Protein AF-A0A0B4GMQ5-F1 (afdb_monomer)

Organism: Metarhizium anisopliae (strain ARSEF 549) (NCBI:txid3151832)

Mean predicted aligned error: 8.55 Å

Radius of gyration: 21.43 Å; Cα contacts (8 Å, |Δi|>4): 279; chains: 1; bounding box: 74×38×76 Å

Foldseek 3Di:
DPDDPDDDDDPLLPVVVVQLPDDFDPDQQDQGDLNLLSLVLLLLLLVLVVLVVQLVLCVVVVHHSVRSSVLLLVVLVVLLLLVLLPPDDDQQQDAASSNLLLQLLLLLVLVLVVCCCVPRVVCRHVLQFHPSNQSSVQADPPPSHGHHDPVSCVVCVVSVHHSDPSVCVSVVVDDSVPDDPDPSPDCSPDDSSVSSVVCSVLSVVSNVVVLSSDPCSPVLLVVLSVVLVVVLLVCLVCVVDPDDDDSSVVSSVSSQSSRSSNNVSNNCCSNVVCVVVVPPPDDDDD

Sequence (286 aa):
MHQKLDDPKSDPMAPLKSMLNFAIPTDSTAIPSISECAVHLLLLESFTILRRDVQQWGKSVGIKAEVAWDIFLHLAVQRFLKWSQTPRLLDGTTPPLDVLMVWHAYMLNPGAYLDYEEAVLHGQFGGKGIAWASLRDCIDMNTTAFTLLPADEAIIVSMSLDPDLLGAMKLGMVNPLVQKEVEVACSVQIDLCAAVGRQFDFSEKMYSLNWLRCPFARETLERCALEYQHFFKLIADNTELAIMPTLHVDLVWHTHQLSPASYRAYCDETTWQWQSAAAEPYRTPN

Solvent-accessible surface area (backbone atoms only — not comparable to full-atom values): 16544 Å² total; per-residue (Å²): 136,86,79,78,88,77,79,87,73,79,61,88,56,50,68,49,54,58,48,62,69,54,81,78,78,91,63,76,70,63,78,62,49,58,42,52,45,50,46,49,53,48,50,33,37,34,51,50,50,49,54,52,50,43,22,52,49,17,52,76,75,76,37,57,40,68,57,32,40,51,54,51,42,56,53,21,49,53,49,31,56,56,56,68,62,44,81,84,67,60,92,62,63,61,65,41,70,57,27,41,48,43,51,52,34,41,25,71,38,45,66,61,37,50,52,39,35,53,78,72,41,69,50,75,65,67,42,57,58,67,43,57,71,57,50,46,76,21,41,41,90,89,78,41,51,76,48,74,51,73,70,36,40,53,52,37,48,75,70,77,40,72,68,48,62,68,60,36,45,75,72,61,74,51,61,89,90,71,66,74,79,74,84,69,94,62,82,71,85,63,64,59,65,58,38,38,56,67,50,45,66,56,28,48,52,54,46,75,65,42,52,78,77,41,98,55,36,66,64,50,40,54,46,24,50,53,49,32,56,55,48,55,53,49,47,68,77,35,75,92,53,93,77,77,72,54,76,57,30,41,49,44,51,52,51,28,25,41,19,35,43,33,38,49,50,44,51,50,48,61,55,47,54,45,61,56,58,72,68,64,87,77,81,77,91,127

pLDDT: mean 83.57, std 17.2, range [35.19, 98.38]

Secondary structure (DSSP, 8-state):
-----------TTHHHHHHHTSPPP--TTPPPPHHHHHHHHHHHHHHHHHHHHHHHHHHHTT--HHHHHHHHHHHHHHHHHHHHTSTTPPTTPPPPHHHHHHHHHHHTSHHHHHHHHHHTTTTTTTT----HHHHHHHB-TTT--B---HHHHHHHHHTT--S-HHHHHHTT-S-TTSPPPP---S---S-HHHHHHHHHHHHHHHHHHTGGGSTTHHHHHHHHHHHHHHHHHHHHHTTTS-PPPPHHHHHHHHHHHTSHHHHHHHHHHHHHHHHHHTT-S-----

Structure (mmCIF, N/CA/C/O backbone):
data_AF-A0A0B4GMQ5-F1
#
_entry.id   AF-A0A0B4GMQ5-F1
#
loop_
_atom_site.group_PDB
_atom_site.id
_atom_site.type_symbol
_atom_site.label_atom_id
_atom_site.label_alt_id
_atom_site.label_comp_id
_atom_site.label_asym_id
_atom_site.label_entity_id
_atom_site.label_seq_id
_atom_site.pdbx_PDB_ins_code
_atom_site.Cartn_x
_atom_site.Cartn_y
_atom_site.Cartn_z
_atom_site.occupancy
_atom_site.B_iso_or_equiv
_atom_site.auth_seq_id
_atom_site.auth_comp_id
_atom_site.auth_asym_id
_atom_site.auth_atom_id
_atom_site.pdbx_PDB_model_num
ATOM 1 N N . MET A 1 1 ? 49.691 1.977 24.383 1.00 37.56 1 MET A N 1
ATOM 2 C CA . MET A 1 1 ? 48.679 2.865 23.770 1.00 37.56 1 MET A CA 1
ATOM 3 C C . MET A 1 1 ? 47.437 2.039 23.485 1.00 37.56 1 MET A C 1
ATOM 5 O O . MET A 1 1 ? 47.403 1.331 22.492 1.00 37.56 1 MET A O 1
ATOM 9 N N . HIS A 1 2 ? 46.470 2.036 24.402 1.00 38.19 2 HIS A N 1
ATOM 10 C CA . HIS A 1 2 ? 45.126 1.531 24.119 1.00 38.19 2 HIS A CA 1
ATOM 11 C C . HIS A 1 2 ? 44.365 2.658 23.426 1.00 38.19 2 HIS A C 1
ATOM 13 O O . HIS A 1 2 ? 44.085 3.684 24.045 1.00 38.19 2 HIS A O 1
ATOM 19 N N . GLN A 1 3 ? 44.112 2.500 22.131 1.00 39.94 3 GLN A N 1
ATOM 20 C CA . GLN A 1 3 ? 43.242 3.403 21.395 1.00 39.94 3 GLN A CA 1
ATOM 21 C C . GLN A 1 3 ? 41.808 3.014 21.762 1.00 39.94 3 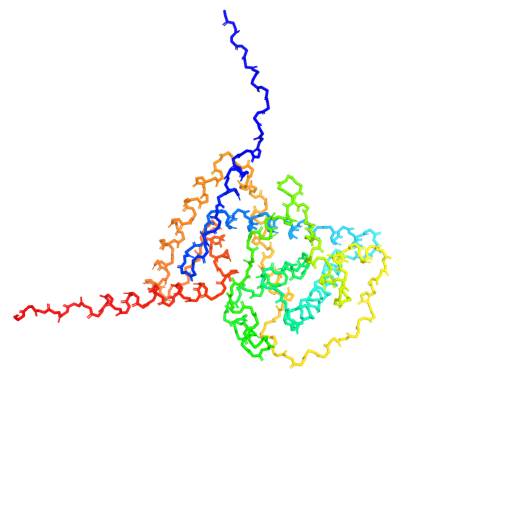GLN A C 1
ATOM 23 O O . GLN A 1 3 ? 41.372 1.899 21.488 1.00 39.94 3 GLN A O 1
ATOM 28 N N . LYS A 1 4 ? 41.132 3.901 22.495 1.00 36.44 4 LYS A N 1
ATOM 29 C CA . LYS A 1 4 ? 39.730 3.753 22.883 1.00 36.44 4 LYS A CA 1
ATOM 30 C C . LYS A 1 4 ? 38.871 3.626 21.620 1.00 36.44 4 LYS A C 1
ATOM 32 O O . LYS A 1 4 ? 38.798 4.574 20.843 1.00 36.44 4 LYS A O 1
ATOM 37 N N . LEU A 1 5 ? 38.238 2.465 21.443 1.00 44.84 5 LEU A N 1
ATOM 38 C CA . LEU A 1 5 ? 36.939 2.370 20.780 1.00 44.84 5 LEU A CA 1
ATOM 39 C C . LEU A 1 5 ? 35.954 3.097 21.693 1.00 44.84 5 LEU A C 1
ATOM 41 O O . LEU A 1 5 ? 35.660 2.569 22.753 1.00 44.84 5 LEU A O 1
ATOM 45 N N . ASP A 1 6 ? 35.533 4.295 21.313 1.00 42.75 6 ASP A N 1
ATOM 46 C CA . ASP A 1 6 ? 34.334 4.974 21.816 1.00 42.75 6 ASP A CA 1
ATOM 47 C C . ASP A 1 6 ? 34.104 6.185 20.897 1.00 42.75 6 ASP A C 1
ATOM 49 O O . ASP A 1 6 ? 34.475 7.311 21.231 1.00 42.75 6 ASP A O 1
ATOM 53 N N . ASP A 1 7 ? 33.560 5.945 19.700 1.00 40.66 7 ASP A N 1
ATOM 54 C CA . ASP A 1 7 ? 32.993 7.020 18.877 1.00 40.66 7 ASP A CA 1
ATOM 55 C C . ASP A 1 7 ? 31.501 7.147 19.250 1.00 40.66 7 ASP A C 1
ATOM 57 O O . ASP A 1 7 ? 30.752 6.168 19.129 1.00 40.66 7 ASP A O 1
ATOM 61 N N . PRO A 1 8 ? 31.044 8.279 19.813 1.00 41.00 8 PRO A N 1
ATOM 62 C CA . PRO A 1 8 ? 29.717 8.375 20.395 1.00 41.00 8 PRO A CA 1
ATOM 63 C C . PRO A 1 8 ? 28.652 8.554 19.305 1.00 41.00 8 PRO A C 1
ATOM 65 O O . PRO A 1 8 ? 28.551 9.608 18.689 1.00 41.00 8 PRO A O 1
ATOM 68 N N . LYS A 1 9 ? 27.790 7.538 19.156 1.00 49.88 9 LYS A N 1
ATOM 69 C CA . LYS A 1 9 ? 26.497 7.570 18.442 1.00 49.88 9 LYS A CA 1
ATOM 70 C C . LYS A 1 9 ? 26.576 8.034 16.978 1.00 49.88 9 LYS A C 1
ATOM 72 O O . LYS A 1 9 ? 26.086 9.110 16.638 1.00 49.88 9 LYS A O 1
ATOM 77 N N . SER A 1 10 ? 27.060 7.173 16.083 1.00 55.38 10 SER A N 1
ATOM 78 C CA . SER A 1 10 ? 26.564 7.239 14.705 1.00 55.38 10 SER A CA 1
ATOM 79 C C . SER A 1 10 ? 25.059 6.947 14.739 1.00 55.38 10 SER A C 1
ATOM 81 O O . SER A 1 10 ? 24.622 5.948 15.310 1.00 55.38 10 SER A O 1
ATOM 83 N N . ASP A 1 11 ? 24.245 7.871 14.224 1.00 67.00 11 ASP A N 1
ATOM 84 C CA . ASP A 1 11 ? 22.803 7.662 14.099 1.00 67.00 11 ASP A CA 1
ATOM 85 C C . ASP A 1 11 ? 22.580 6.411 13.228 1.00 67.00 11 ASP A C 1
ATOM 87 O O . ASP A 1 11 ? 22.959 6.434 12.053 1.00 67.00 11 ASP A O 1
ATOM 91 N N . PRO A 1 12 ? 21.999 5.317 13.764 1.00 63.38 12 PRO A N 1
ATOM 92 C CA . PRO A 1 12 ? 21.811 4.081 13.007 1.00 63.38 12 PRO A CA 1
ATOM 93 C C . PRO A 1 12 ? 20.912 4.293 11.782 1.00 63.38 12 PRO A C 1
ATOM 95 O O . PRO A 1 12 ? 20.969 3.506 10.842 1.00 63.38 12 PRO A O 1
ATOM 98 N N . MET A 1 13 ? 20.137 5.385 11.758 1.00 68.81 13 MET A N 1
ATOM 99 C CA . MET A 1 13 ? 19.286 5.766 10.639 1.00 68.81 13 MET A CA 1
ATOM 100 C C . MET A 1 13 ? 19.926 6.774 9.680 1.00 68.81 13 MET A C 1
ATOM 102 O O . MET A 1 13 ? 19.290 7.141 8.693 1.00 68.81 13 MET A O 1
ATOM 106 N N . ALA A 1 14 ? 21.167 7.221 9.905 1.00 68.06 14 ALA A N 1
ATOM 107 C CA . ALA A 1 14 ? 21.840 8.171 9.015 1.00 68.06 14 ALA A CA 1
ATOM 108 C C . ALA A 1 14 ? 21.917 7.699 7.546 1.00 68.06 14 ALA A C 1
ATOM 110 O O . ALA A 1 14 ? 21.646 8.522 6.665 1.00 68.06 14 ALA A O 1
ATOM 111 N N . PRO A 1 15 ? 22.203 6.412 7.240 1.00 67.56 15 PRO A N 1
ATOM 112 C CA . PRO A 1 15 ? 22.181 5.923 5.861 1.00 67.56 15 PRO A CA 1
ATOM 113 C C . PRO A 1 15 ? 20.791 6.037 5.223 1.00 67.56 15 PRO A C 1
ATOM 115 O O . PRO A 1 15 ? 20.671 6.549 4.109 1.00 67.56 15 PRO A O 1
ATOM 118 N N . LEU A 1 16 ? 19.735 5.656 5.953 1.00 69.81 16 LEU A N 1
ATOM 119 C CA . LEU A 1 16 ? 18.353 5.749 5.474 1.00 69.81 16 LEU A CA 1
ATOM 120 C C . LEU A 1 16 ? 17.921 7.205 5.261 1.00 69.81 16 LEU A C 1
ATOM 122 O O . LEU A 1 16 ? 17.384 7.545 4.210 1.00 69.81 16 LEU A O 1
ATOM 126 N N . LYS A 1 17 ? 18.200 8.087 6.227 1.00 72.44 17 LYS A N 1
ATOM 127 C CA . LYS A 1 17 ? 17.904 9.525 6.125 1.00 72.44 17 LYS A CA 1
ATOM 128 C C . LYS A 1 17 ? 18.606 10.145 4.921 1.00 72.44 17 LYS A C 1
ATOM 130 O O . LYS A 1 17 ? 18.001 10.910 4.180 1.00 72.44 17 LYS A O 1
ATOM 135 N N . SER A 1 18 ? 19.862 9.769 4.678 1.00 70.81 18 SER A N 1
ATOM 136 C CA . SER A 1 18 ? 20.589 10.186 3.479 1.00 70.81 18 SER A CA 1
ATOM 137 C C . SER A 1 18 ? 19.903 9.709 2.194 1.00 70.81 18 SER A C 1
ATOM 139 O O . SER A 1 18 ? 19.833 10.484 1.249 1.00 70.81 18 SER A O 1
ATOM 141 N N . MET A 1 19 ? 19.380 8.478 2.137 1.00 70.19 19 MET A N 1
ATOM 142 C CA . MET A 1 19 ? 18.657 7.952 0.966 1.00 70.19 19 MET A CA 1
ATOM 143 C C . MET A 1 19 ? 17.325 8.661 0.710 1.00 70.19 19 MET A C 1
ATOM 145 O O . MET A 1 19 ? 16.990 8.946 -0.437 1.00 70.19 19 MET A O 1
ATOM 149 N N . LEU A 1 20 ? 16.574 8.968 1.763 1.00 68.06 20 LEU A N 1
ATOM 150 C CA . LEU A 1 20 ? 15.242 9.573 1.663 1.00 68.06 20 LEU A CA 1
ATOM 151 C C . LEU A 1 20 ? 15.266 11.092 1.412 1.00 68.06 20 LEU A C 1
ATOM 153 O O . LEU A 1 20 ? 14.240 11.667 1.045 1.00 68.06 20 LEU A O 1
ATOM 157 N N . ASN A 1 21 ? 16.437 11.719 1.564 1.00 64.38 21 ASN A N 1
ATOM 158 C CA . ASN A 1 21 ? 16.684 13.130 1.253 1.00 64.38 21 ASN A CA 1
ATOM 159 C C . ASN A 1 21 ? 16.987 13.397 -0.235 1.00 64.38 21 ASN A C 1
ATOM 161 O O . ASN A 1 21 ? 17.090 14.560 -0.625 1.00 64.38 21 ASN A O 1
ATOM 165 N N . PHE A 1 22 ? 17.158 12.364 -1.067 1.00 55.38 22 PHE A N 1
ATOM 166 C CA . PHE A 1 22 ? 17.302 12.560 -2.511 1.00 55.38 22 PHE A CA 1
ATOM 167 C C . PHE A 1 22 ? 15.958 12.967 -3.122 1.00 55.38 22 PHE A C 1
ATOM 169 O O . PHE A 1 22 ? 14.909 12.439 -2.754 1.00 55.38 22 PHE A O 1
ATOM 176 N N . ALA A 1 23 ? 15.993 13.939 -4.038 1.00 53.34 23 ALA A N 1
ATOM 177 C CA . ALA A 1 23 ? 14.811 14.371 -4.769 1.00 53.34 23 ALA A CA 1
ATOM 178 C C . ALA A 1 23 ? 14.232 13.181 -5.544 1.00 53.34 23 ALA A C 1
ATOM 180 O O . ALA A 1 23 ? 14.935 12.570 -6.348 1.00 53.34 23 ALA A O 1
ATOM 181 N N . ILE A 1 24 ? 12.965 12.857 -5.280 1.00 58.12 24 ILE A N 1
ATOM 182 C CA . ILE A 1 24 ? 12.211 11.875 -6.060 1.00 58.12 24 ILE A CA 1
ATOM 183 C C . ILE A 1 24 ? 12.060 12.471 -7.469 1.00 58.12 24 ILE A C 1
ATOM 185 O O . ILE A 1 24 ? 11.510 13.573 -7.584 1.00 58.12 24 ILE A O 1
ATOM 189 N N . PRO A 1 25 ? 12.612 11.834 -8.519 1.00 53.28 25 PRO A N 1
ATOM 190 C CA . PRO A 1 25 ? 12.541 12.361 -9.876 1.00 53.28 25 PRO A CA 1
ATOM 191 C C . PRO A 1 25 ? 11.083 12.549 -10.306 1.00 53.28 25 PRO A C 1
ATOM 193 O O . PRO A 1 25 ? 10.244 11.691 -10.062 1.00 53.28 25 PRO A O 1
ATOM 196 N N . THR A 1 26 ? 10.777 13.676 -10.946 1.00 50.31 26 THR A N 1
ATOM 197 C CA . THR A 1 26 ? 9.409 14.043 -11.349 1.00 50.31 26 THR A CA 1
ATOM 198 C C . THR A 1 26 ? 9.006 13.511 -12.728 1.00 50.31 26 THR A C 1
ATOM 200 O O . THR A 1 26 ? 7.939 13.882 -13.211 1.00 50.31 26 THR A O 1
ATOM 203 N N . ASP A 1 27 ? 9.853 12.715 -13.390 1.00 47.56 27 ASP A N 1
ATOM 204 C CA . ASP A 1 27 ? 9.668 12.350 -14.800 1.00 47.56 27 ASP A CA 1
ATOM 205 C C . ASP A 1 27 ? 9.109 10.930 -15.002 1.00 47.56 27 ASP A C 1
ATOM 207 O O . ASP A 1 27 ? 9.536 9.962 -14.377 1.00 47.56 27 ASP A O 1
ATOM 211 N N . SER A 1 28 ? 8.128 10.843 -15.901 1.00 52.47 28 SER A N 1
ATOM 212 C CA . SER A 1 28 ? 7.033 9.856 -15.940 1.00 52.47 28 SER A CA 1
ATOM 213 C C . SER A 1 28 ? 7.287 8.599 -16.800 1.00 52.47 28 SER A C 1
ATOM 215 O O . SER A 1 28 ? 6.335 7.925 -17.196 1.00 52.47 28 SER A O 1
ATOM 217 N N . THR A 1 29 ? 8.541 8.269 -17.107 1.00 55.59 29 THR A N 1
ATOM 218 C CA . THR A 1 29 ? 8.923 7.030 -17.831 1.00 55.59 29 THR A CA 1
ATOM 219 C C . THR A 1 29 ? 10.018 6.236 -17.112 1.00 55.59 29 THR A C 1
ATOM 221 O O . THR A 1 29 ? 10.552 5.258 -17.638 1.00 55.59 29 THR A O 1
ATOM 224 N N . ALA A 1 30 ? 10.382 6.658 -15.901 1.00 76.69 30 ALA A N 1
ATOM 225 C CA . ALA A 1 30 ? 11.510 6.110 -15.172 1.00 76.69 30 ALA A CA 1
ATOM 226 C C . ALA A 1 30 ? 11.108 4.918 -14.292 1.00 76.69 30 ALA A C 1
ATOM 228 O O . ALA A 1 30 ? 10.065 4.899 -13.645 1.00 76.69 30 ALA A O 1
ATOM 229 N N . ILE A 1 31 ? 12.002 3.933 -14.233 1.00 86.88 31 ILE A N 1
ATOM 230 C CA . ILE A 1 31 ? 11.986 2.876 -13.216 1.00 86.88 31 ILE A CA 1
ATOM 231 C C . ILE A 1 31 ? 12.022 3.529 -11.825 1.00 86.88 31 ILE A C 1
ATOM 233 O O . ILE A 1 31 ? 12.717 4.540 -11.670 1.00 86.88 31 ILE A O 1
ATOM 237 N N . PRO A 1 32 ? 11.356 2.948 -10.807 1.00 91.88 32 PRO A N 1
ATOM 238 C CA . PRO A 1 32 ? 11.357 3.505 -9.464 1.00 91.88 32 PRO A CA 1
ATOM 239 C C . PRO A 1 32 ? 12.760 3.765 -8.929 1.00 91.88 32 PRO A C 1
ATOM 241 O O . PRO A 1 32 ? 13.668 2.934 -9.026 1.00 91.88 32 PRO A O 1
ATOM 244 N N . SER A 1 33 ? 12.917 4.917 -8.299 1.00 91.00 33 SER A N 1
ATOM 245 C CA . SER A 1 33 ? 14.110 5.279 -7.557 1.00 91.00 33 SER A CA 1
ATOM 246 C C . SER A 1 33 ? 14.264 4.428 -6.293 1.00 91.00 33 SER A C 1
ATOM 248 O O . SER A 1 33 ? 13.307 3.902 -5.715 1.00 91.00 33 SER A O 1
ATOM 250 N N . ILE A 1 34 ? 15.500 4.349 -5.796 1.00 90.81 34 ILE A N 1
ATOM 251 C CA . ILE A 1 34 ? 15.792 3.682 -4.520 1.00 90.81 34 ILE A CA 1
ATOM 252 C C . ILE A 1 34 ? 15.074 4.350 -3.338 1.00 90.81 34 ILE A C 1
ATOM 254 O O . ILE A 1 34 ? 14.765 3.683 -2.353 1.00 90.81 34 ILE A O 1
ATOM 258 N N . SER A 1 35 ? 14.791 5.653 -3.430 1.00 90.62 35 SER A N 1
ATOM 259 C CA . SER A 1 35 ? 14.064 6.399 -2.403 1.00 90.62 35 SER A CA 1
ATOM 260 C C . SER A 1 35 ? 12.593 5.990 -2.371 1.00 90.62 35 SER A C 1
ATOM 262 O O . SER A 1 35 ? 12.070 5.747 -1.289 1.00 90.62 35 SER A O 1
ATOM 264 N N . GLU A 1 36 ? 11.947 5.819 -3.528 1.00 93.38 36 GLU A N 1
ATOM 265 C CA . GLU A 1 36 ? 10.573 5.298 -3.613 1.00 93.38 36 GLU A CA 1
ATOM 266 C C . GLU A 1 36 ? 10.491 3.869 -3.071 1.00 93.38 36 GLU A C 1
ATOM 268 O O . GLU A 1 36 ? 9.644 3.581 -2.229 1.00 93.38 36 GLU A O 1
ATOM 273 N N . CYS A 1 37 ? 11.438 3.000 -3.443 1.00 94.62 37 CYS A N 1
ATOM 274 C CA . CYS A 1 37 ? 11.510 1.640 -2.899 1.00 94.62 37 CYS A CA 1
ATOM 275 C C . CYS A 1 37 ? 11.693 1.640 -1.369 1.00 94.62 37 CYS A C 1
ATOM 277 O O . CYS A 1 37 ? 11.122 0.804 -0.669 1.00 94.62 37 CYS A O 1
ATOM 279 N N . ALA A 1 38 ? 12.467 2.586 -0.829 1.00 93.12 38 ALA A N 1
ATOM 280 C CA . ALA A 1 38 ? 12.660 2.719 0.611 1.00 93.12 38 ALA A CA 1
ATOM 281 C C . ALA A 1 38 ? 11.394 3.209 1.335 1.00 93.12 38 ALA A C 1
ATOM 283 O O . ALA A 1 38 ? 11.046 2.663 2.381 1.00 93.12 38 ALA A O 1
ATOM 284 N N . VAL A 1 39 ? 10.672 4.191 0.781 1.00 94.25 39 VAL A N 1
ATOM 285 C CA . VAL A 1 39 ? 9.371 4.632 1.323 1.00 94.25 39 VAL A CA 1
ATOM 286 C C . VAL A 1 39 ? 8.343 3.506 1.238 1.00 94.25 39 VAL A C 1
ATOM 288 O O . VAL A 1 39 ? 7.579 3.297 2.176 1.00 94.25 39 VAL A O 1
ATOM 291 N N . HIS A 1 40 ? 8.356 2.726 0.158 1.00 95.81 40 HIS A N 1
ATOM 292 C CA . HIS A 1 40 ? 7.489 1.566 0.018 1.00 95.81 40 HIS A CA 1
ATOM 293 C C . HIS A 1 40 ? 7.771 0.511 1.097 1.00 95.81 40 HIS A C 1
ATOM 295 O O . HIS A 1 40 ? 6.838 0.022 1.722 1.00 95.81 40 HIS A O 1
ATOM 301 N N . LEU A 1 41 ? 9.037 0.213 1.401 1.00 94.94 41 LEU A N 1
ATOM 302 C CA . LEU A 1 41 ? 9.397 -0.676 2.513 1.00 94.94 41 LEU A CA 1
ATOM 303 C C . LEU A 1 41 ? 8.856 -0.183 3.866 1.00 94.94 41 LEU A C 1
ATOM 305 O O . LEU A 1 41 ? 8.338 -0.991 4.637 1.00 94.94 41 LEU A O 1
ATOM 309 N N . LEU A 1 42 ? 8.928 1.126 4.137 1.00 94.50 42 LEU A N 1
ATOM 310 C CA . LEU A 1 42 ? 8.328 1.723 5.337 1.00 94.50 42 LEU A CA 1
ATOM 311 C C . LEU A 1 42 ? 6.803 1.544 5.353 1.00 94.50 42 LEU A C 1
ATOM 313 O O . LEU A 1 42 ? 6.239 1.177 6.381 1.00 94.50 42 LEU A O 1
ATOM 317 N N . LEU A 1 43 ? 6.142 1.745 4.211 1.00 96.12 43 LEU A N 1
ATOM 318 C CA . LEU A 1 43 ? 4.698 1.561 4.074 1.00 96.12 43 LEU A CA 1
ATOM 319 C C . LEU A 1 43 ? 4.271 0.106 4.338 1.00 96.12 43 LEU A C 1
ATOM 321 O O . LEU A 1 43 ? 3.303 -0.130 5.060 1.00 96.12 43 LEU A O 1
ATOM 325 N N . LEU A 1 44 ? 5.007 -0.873 3.800 1.00 96.25 44 LEU A N 1
ATOM 326 C CA . LEU A 1 44 ? 4.750 -2.302 4.026 1.00 96.25 44 LEU A CA 1
ATOM 327 C C . LEU A 1 44 ? 4.904 -2.681 5.509 1.00 96.25 44 LEU A C 1
ATOM 329 O O . LEU A 1 44 ? 4.139 -3.499 6.030 1.00 96.25 44 LEU A O 1
ATOM 333 N N . GLU A 1 45 ? 5.862 -2.066 6.209 1.00 95.25 45 GLU A N 1
ATOM 334 C CA . GLU A 1 45 ? 6.005 -2.196 7.662 1.00 95.25 45 GLU A CA 1
ATOM 335 C C . GLU A 1 45 ? 4.790 -1.600 8.395 1.00 95.25 45 GLU A C 1
ATOM 337 O O . GLU A 1 45 ? 4.196 -2.286 9.233 1.00 95.25 45 GLU A O 1
ATOM 342 N N . SER A 1 46 ? 4.336 -0.396 8.023 1.00 96.12 46 SER A N 1
ATOM 343 C CA . SER A 1 46 ? 3.122 0.213 8.586 1.00 96.12 46 SER A CA 1
ATOM 344 C C . SER A 1 46 ? 1.869 -0.652 8.366 1.00 96.12 46 SER A C 1
ATOM 346 O O . SER A 1 46 ? 1.078 -0.813 9.296 1.00 96.12 46 SER A O 1
ATOM 348 N N . PHE A 1 47 ? 1.693 -1.277 7.194 1.00 97.12 47 PHE A N 1
ATOM 349 C CA . PHE A 1 47 ? 0.584 -2.213 6.940 1.00 97.12 47 PHE A CA 1
ATOM 350 C C . PHE A 1 47 ? 0.662 -3.471 7.809 1.00 97.12 47 PHE A C 1
ATOM 352 O O . PHE A 1 47 ? -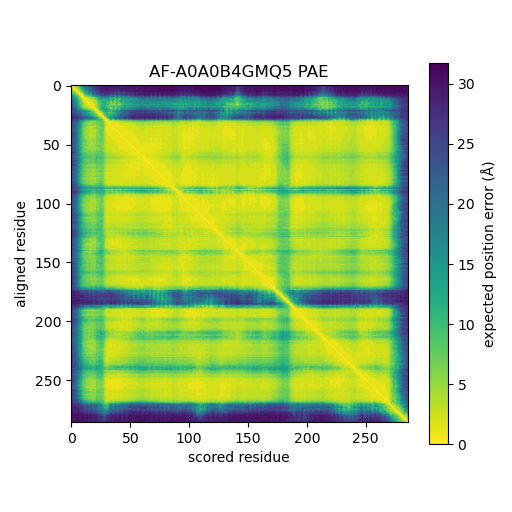0.348 -3.919 8.360 1.00 97.12 47 PHE A O 1
ATOM 359 N N . THR A 1 48 ? 1.864 -4.028 7.972 1.00 95.81 48 THR A N 1
ATOM 360 C CA . THR A 1 48 ? 2.090 -5.217 8.806 1.00 95.81 48 THR A CA 1
ATOM 361 C C . THR A 1 48 ? 1.763 -4.930 10.274 1.00 95.81 48 THR A C 1
ATOM 363 O O . THR A 1 48 ? 1.088 -5.725 10.936 1.00 95.81 48 THR A O 1
ATOM 366 N N . ILE A 1 49 ? 2.172 -3.762 10.778 1.00 95.25 49 ILE A N 1
ATOM 367 C CA . ILE A 1 49 ? 1.852 -3.303 12.134 1.00 95.25 49 ILE A CA 1
ATOM 368 C C . ILE A 1 49 ? 0.350 -3.059 12.288 1.00 95.25 49 ILE A C 1
ATOM 370 O O . ILE A 1 49 ? -0.237 -3.553 13.251 1.00 95.25 49 ILE A O 1
ATOM 374 N N . LEU A 1 50 ? -0.290 -2.386 11.327 1.00 97.19 50 LEU A N 1
ATOM 375 C CA . LEU A 1 50 ? -1.732 -2.142 11.346 1.00 97.19 50 LEU A CA 1
ATOM 376 C C . LEU A 1 50 ? -2.521 -3.451 11.481 1.00 97.19 50 LEU A C 1
ATOM 378 O O . LEU A 1 50 ? -3.373 -3.564 12.363 1.00 97.19 50 LEU A O 1
ATOM 382 N N . ARG A 1 51 ? -2.209 -4.469 10.667 1.00 97.00 51 ARG A N 1
ATOM 383 C CA . ARG A 1 51 ? -2.869 -5.785 10.740 1.00 97.00 51 ARG A CA 1
ATOM 384 C C . ARG A 1 51 ? -2.718 -6.423 12.115 1.00 97.00 51 ARG A C 1
ATOM 386 O O . ARG A 1 51 ? -3.707 -6.889 12.687 1.00 97.00 51 ARG A O 1
ATOM 393 N N . ARG A 1 52 ? -1.505 -6.413 12.671 1.00 96.44 52 ARG A N 1
ATOM 394 C CA . ARG A 1 52 ? -1.235 -6.943 14.013 1.00 96.44 52 ARG A CA 1
ATOM 395 C C . ARG A 1 52 ? -2.050 -6.209 15.079 1.00 96.44 52 ARG A C 1
ATOM 397 O O . ARG A 1 52 ? -2.642 -6.853 15.946 1.00 96.44 52 ARG A O 1
ATOM 404 N N . ASP A 1 53 ? -2.108 -4.886 15.006 1.00 97.25 53 ASP A N 1
ATOM 405 C CA . ASP A 1 53 ? -2.780 -4.051 15.997 1.00 97.25 53 ASP A CA 1
ATOM 406 C C . ASP A 1 53 ? -4.308 -4.203 15.933 1.00 97.25 53 ASP A C 1
ATOM 408 O O . ASP A 1 53 ? -4.962 -4.256 16.978 1.00 97.25 53 ASP A O 1
ATOM 412 N N . VAL A 1 54 ? -4.883 -4.362 14.734 1.00 97.38 54 VAL A N 1
ATOM 413 C CA . VAL A 1 54 ? -6.302 -4.717 14.539 1.00 97.38 54 VAL A CA 1
ATOM 414 C C . VAL A 1 54 ? -6.609 -6.079 15.164 1.00 97.38 54 VAL A C 1
ATOM 416 O O . VAL A 1 54 ? -7.571 -6.221 15.922 1.00 97.38 54 VAL A O 1
ATOM 419 N N . GLN A 1 55 ? -5.780 -7.090 14.895 1.00 97.12 55 GLN A N 1
ATOM 420 C CA . GLN A 1 55 ? -5.954 -8.436 15.447 1.00 97.12 55 GLN A CA 1
ATOM 421 C C . GLN A 1 55 ? -5.825 -8.457 16.975 1.00 97.12 55 GLN A C 1
ATOM 423 O O . GLN A 1 55 ? -6.574 -9.160 17.660 1.00 97.12 55 GLN A O 1
ATOM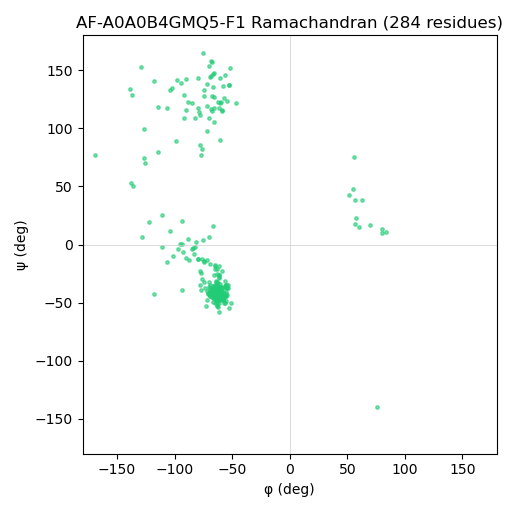 428 N N . GLN A 1 56 ? -4.884 -7.689 17.527 1.00 97.44 56 GLN A N 1
ATOM 429 C CA . GLN A 1 56 ? -4.707 -7.542 18.968 1.00 97.44 56 GLN A CA 1
ATOM 430 C C . GLN A 1 56 ? -5.893 -6.817 19.608 1.00 97.44 56 GLN A C 1
ATOM 432 O O . GLN A 1 56 ? -6.382 -7.259 20.651 1.00 97.44 56 GLN A O 1
ATOM 437 N N . TRP A 1 57 ? -6.388 -5.752 18.974 1.00 95.81 57 TRP A N 1
ATOM 438 C CA . TRP A 1 57 ? -7.611 -5.084 19.403 1.00 95.81 57 TRP A CA 1
ATOM 439 C C . TRP A 1 57 ? -8.797 -6.054 19.413 1.00 95.81 57 TRP A C 1
ATOM 441 O O . TRP A 1 57 ? -9.454 -6.169 20.446 1.00 95.81 57 TRP A O 1
ATOM 451 N N . GLY A 1 58 ? -9.003 -6.829 18.344 1.00 94.50 58 GLY A N 1
ATOM 452 C CA . GLY A 1 58 ? -10.045 -7.855 18.278 1.00 94.50 58 GLY A CA 1
ATOM 453 C C . GLY A 1 58 ? -10.013 -8.800 19.478 1.00 94.50 58 GLY A C 1
ATOM 454 O O . GLY A 1 58 ? -11.011 -8.939 20.185 1.00 94.50 58 GLY A O 1
ATOM 455 N N . LYS A 1 59 ? -8.833 -9.357 19.789 1.00 95.50 59 LYS A N 1
ATOM 456 C CA . LYS A 1 59 ? -8.634 -10.222 20.965 1.00 95.50 59 LYS A CA 1
ATOM 457 C C . LYS A 1 5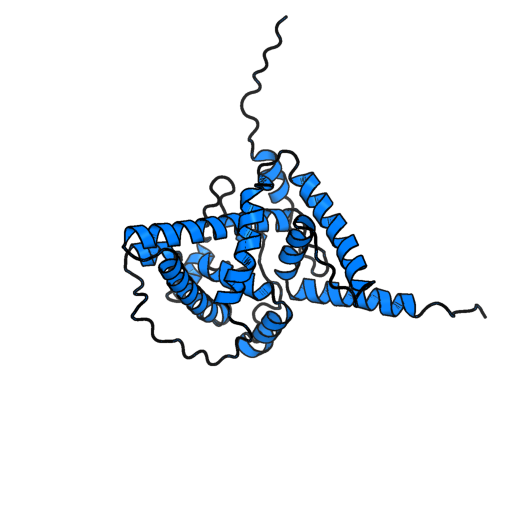9 ? -9.007 -9.518 22.273 1.00 95.50 59 LYS A C 1
ATOM 459 O O . LYS A 1 59 ? -9.622 -10.140 23.135 1.00 95.50 59 LYS A O 1
ATOM 464 N N . SER A 1 60 ? -8.660 -8.236 22.417 1.00 95.06 60 SER A N 1
ATOM 465 C CA . SER A 1 60 ? -8.943 -7.451 23.628 1.00 95.06 60 SER A CA 1
ATOM 466 C C . SER A 1 60 ? -10.437 -7.219 23.882 1.00 95.06 60 SER A C 1
ATOM 468 O O . SER A 1 60 ? -10.840 -7.098 25.035 1.00 95.06 60 SER A O 1
ATOM 470 N N . VAL A 1 61 ? -11.259 -7.225 22.827 1.00 93.38 61 VAL A N 1
ATOM 471 C CA . VAL A 1 61 ? -12.722 -7.062 22.905 1.00 93.38 61 VAL A CA 1
ATOM 472 C C . VAL A 1 61 ? -13.491 -8.380 22.720 1.00 93.38 61 VAL A C 1
ATOM 474 O O . VAL A 1 61 ? -14.708 -8.371 22.561 1.00 93.38 61 VAL A O 1
ATOM 477 N N . GLY A 1 62 ? -12.800 -9.527 22.744 1.00 93.69 62 GLY A N 1
ATOM 478 C CA . GLY A 1 62 ? -13.415 -10.857 22.638 1.00 93.69 62 GLY A CA 1
ATOM 479 C C . GLY A 1 62 ? -13.781 -11.307 21.216 1.00 93.69 62 GLY A C 1
ATOM 480 O O . GLY A 1 62 ? -14.488 -12.301 21.057 1.00 93.69 62 GLY A O 1
ATOM 481 N N . ILE A 1 63 ? -13.295 -10.619 20.180 1.00 93.44 63 ILE A N 1
ATOM 482 C CA . ILE A 1 63 ? -13.467 -10.988 18.768 1.00 93.44 63 ILE A CA 1
ATOM 483 C C . ILE A 1 63 ? -12.244 -11.801 18.307 1.00 93.44 63 ILE A C 1
ATOM 485 O O . ILE A 1 63 ? -11.101 -11.491 18.645 1.00 93.44 63 ILE A O 1
ATOM 489 N N . LYS A 1 64 ? -12.459 -12.862 17.518 1.00 95.06 64 LYS A N 1
ATOM 490 C CA . LYS A 1 64 ? -11.351 -13.628 16.914 1.00 95.06 64 LYS A CA 1
ATOM 491 C C . LYS A 1 64 ? -10.512 -12.725 16.004 1.00 95.06 64 LYS A C 1
ATOM 493 O O . LYS A 1 64 ? -11.062 -11.881 15.306 1.00 95.06 64 LYS A O 1
ATOM 498 N N . ALA A 1 65 ? -9.196 -12.928 15.982 1.00 95.25 65 ALA A N 1
ATOM 499 C CA . ALA A 1 65 ? -8.259 -12.072 15.250 1.00 95.25 65 ALA A CA 1
ATOM 500 C C . ALA A 1 65 ? -8.605 -11.948 13.758 1.00 95.25 65 ALA A C 1
ATOM 502 O O . ALA A 1 65 ? -8.594 -10.855 13.201 1.00 95.25 65 ALA A O 1
ATOM 503 N N . GLU A 1 66 ? -8.962 -13.067 13.136 1.00 93.50 66 GLU A N 1
ATOM 504 C CA . GLU A 1 66 ? -9.309 -13.167 11.720 1.00 93.50 66 GLU A CA 1
ATOM 505 C C . GLU A 1 66 ? -10.611 -12.422 11.426 1.00 93.50 66 GLU A C 1
ATOM 507 O O . GLU A 1 66 ? -10.693 -11.700 10.442 1.00 93.50 66 GLU A O 1
ATOM 512 N N . VAL A 1 67 ? -11.594 -12.530 12.325 1.00 93.19 67 VAL A N 1
ATOM 513 C CA . VAL A 1 67 ? -12.882 -11.831 12.209 1.00 93.19 67 VAL A CA 1
ATOM 514 C C . VAL A 1 67 ? -12.706 -10.325 12.405 1.00 93.19 67 VAL A C 1
ATOM 516 O O . VAL A 1 67 ? -13.292 -9.539 11.674 1.00 93.19 67 VAL A O 1
ATOM 519 N N . ALA A 1 68 ? -11.879 -9.899 13.364 1.00 94.62 68 ALA A N 1
ATOM 520 C CA . ALA A 1 68 ? -11.589 -8.481 13.571 1.00 94.62 68 ALA A CA 1
ATOM 521 C C . ALA A 1 68 ? -10.875 -7.861 12.362 1.00 94.62 68 ALA A C 1
ATOM 523 O O . ALA A 1 68 ? -11.194 -6.742 11.965 1.00 94.62 68 ALA A O 1
ATOM 524 N N . TRP A 1 69 ? -9.936 -8.604 11.769 1.00 95.88 69 TRP A N 1
ATOM 525 C CA . TRP A 1 69 ? -9.252 -8.199 10.546 1.00 95.88 69 TRP A CA 1
ATOM 526 C C . TRP A 1 69 ? -10.202 -8.114 9.352 1.00 95.88 69 TRP A C 1
ATOM 528 O O . TRP A 1 69 ? -10.183 -7.121 8.633 1.00 95.88 69 TRP A O 1
ATOM 538 N N . ASP A 1 70 ? -11.065 -9.113 9.180 1.00 93.75 70 ASP A N 1
ATOM 539 C CA . ASP A 1 70 ? -12.066 -9.137 8.116 1.00 93.75 70 ASP A CA 1
ATOM 540 C C . ASP A 1 70 ? -13.025 -7.943 8.215 1.00 93.75 70 ASP A C 1
ATOM 542 O O . ASP A 1 70 ? -13.214 -7.210 7.246 1.00 93.75 70 ASP A O 1
ATOM 546 N N . ILE A 1 71 ? -13.540 -7.664 9.416 1.00 92.75 71 ILE A N 1
ATOM 547 C CA . ILE A 1 71 ? -14.360 -6.479 9.685 1.00 92.75 71 ILE A CA 1
ATOM 548 C C . ILE A 1 71 ? -13.607 -5.199 9.299 1.00 92.75 71 ILE A C 1
ATOM 550 O O . ILE A 1 71 ? -14.144 -4.361 8.579 1.00 92.75 71 ILE A O 1
ATOM 554 N N . PHE A 1 72 ? -12.365 -5.043 9.760 1.00 95.88 72 PHE A N 1
ATOM 555 C CA . PHE A 1 72 ? -11.554 -3.864 9.462 1.00 95.88 72 PHE A CA 1
ATOM 556 C C . PHE A 1 72 ? -11.326 -3.680 7.956 1.00 95.88 72 PHE A C 1
ATOM 558 O O . PHE A 1 72 ? -11.439 -2.563 7.457 1.00 95.88 72 PHE A O 1
ATOM 565 N N . LEU A 1 73 ? -11.049 -4.762 7.222 1.00 95.44 73 LEU A N 1
ATOM 566 C CA . LEU A 1 73 ? -10.842 -4.710 5.776 1.00 95.44 73 LEU A CA 1
ATOM 567 C C . LEU A 1 73 ? -12.088 -4.262 5.021 1.00 95.44 73 LEU A C 1
ATOM 569 O O . LEU A 1 73 ? -11.985 -3.396 4.154 1.00 95.44 73 LEU A O 1
ATOM 573 N N . HIS A 1 74 ? -13.263 -4.782 5.376 1.00 92.81 74 HIS A N 1
ATOM 574 C CA . HIS A 1 74 ? -14.509 -4.341 4.753 1.00 92.81 74 HIS A CA 1
ATOM 575 C C . HIS A 1 74 ? -14.737 -2.840 4.974 1.00 92.81 74 HIS A C 1
ATOM 577 O O . HIS A 1 74 ? -15.062 -2.122 4.031 1.00 92.81 74 HIS A O 1
ATOM 583 N N . LEU A 1 75 ? -14.483 -2.341 6.188 1.00 93.88 75 LEU A N 1
ATOM 584 C CA . LEU A 1 75 ? -14.560 -0.912 6.505 1.00 93.88 75 LEU A CA 1
ATOM 585 C C . LEU A 1 75 ? -13.563 -0.078 5.683 1.00 93.88 75 LEU A C 1
ATOM 587 O O . LEU A 1 75 ? -13.936 0.961 5.135 1.00 93.88 75 LEU A O 1
ATOM 591 N N . ALA A 1 76 ? -12.317 -0.540 5.573 1.00 96.62 76 ALA A N 1
ATOM 592 C CA . ALA A 1 76 ? -11.269 0.118 4.799 1.00 96.62 76 ALA A CA 1
ATOM 593 C C . ALA A 1 76 ? -11.628 0.201 3.306 1.00 96.62 76 ALA A C 1
ATOM 595 O O . ALA A 1 76 ? -11.455 1.249 2.684 1.00 96.62 76 ALA A O 1
ATOM 596 N N . VAL A 1 77 ? -12.203 -0.866 2.737 1.00 95.44 77 VAL A N 1
ATOM 597 C CA . VAL A 1 77 ? -12.670 -0.885 1.342 1.00 95.44 77 VAL A CA 1
ATOM 598 C C . VAL A 1 77 ? -13.789 0.131 1.122 1.00 95.44 77 VAL A C 1
ATOM 600 O O . VAL A 1 77 ? -13.714 0.918 0.180 1.00 95.44 77 VAL A O 1
ATOM 603 N N . GLN A 1 78 ? -14.788 0.194 2.008 1.00 91.81 78 GLN A N 1
ATOM 604 C CA . GLN A 1 78 ? -15.854 1.199 1.900 1.00 91.81 78 GLN A CA 1
ATOM 605 C C . GLN A 1 78 ? -15.304 2.629 1.983 1.00 91.81 78 GLN A C 1
ATOM 607 O O . GLN A 1 78 ? -15.710 3.514 1.225 1.00 91.81 78 GLN A O 1
ATOM 612 N N . ARG A 1 79 ? -14.335 2.857 2.875 1.00 94.44 79 ARG A N 1
ATOM 613 C CA . ARG A 1 79 ? -13.661 4.151 3.024 1.00 94.44 79 ARG A CA 1
ATOM 614 C C . ARG A 1 79 ? -12.835 4.508 1.790 1.00 94.44 79 ARG A C 1
ATOM 616 O O . ARG A 1 79 ? -12.882 5.661 1.372 1.00 94.44 79 ARG A O 1
ATOM 623 N N . PHE A 1 80 ? -12.168 3.540 1.161 1.00 95.69 80 PHE A N 1
ATOM 624 C CA . PHE A 1 80 ? -11.459 3.736 -0.105 1.00 95.69 80 PHE A CA 1
ATOM 625 C C . PHE A 1 80 ? -12.399 4.115 -1.248 1.00 95.69 80 PHE A C 1
ATOM 627 O O . PHE A 1 80 ? -12.117 5.068 -1.974 1.00 95.69 80 PHE A O 1
ATOM 634 N N . LEU A 1 81 ? -13.530 3.423 -1.393 1.00 93.25 81 LEU A N 1
ATOM 635 C CA . LEU A 1 81 ? -14.508 3.744 -2.434 1.00 93.25 81 LEU A CA 1
ATOM 636 C C . LEU A 1 81 ? -15.063 5.161 -2.247 1.00 93.25 81 LEU A C 1
ATOM 638 O O . LEU A 1 81 ? -15.079 5.941 -3.196 1.00 93.25 81 LEU A O 1
ATOM 642 N N . LYS A 1 82 ? -15.418 5.538 -1.013 1.00 91.88 82 LYS A N 1
ATOM 643 C CA . LYS A 1 82 ? -15.883 6.896 -0.697 1.00 91.88 82 LYS A CA 1
ATOM 644 C C . LYS A 1 82 ? -14.808 7.959 -0.948 1.00 91.88 82 LYS A C 1
ATOM 646 O O . LYS A 1 82 ? -15.102 8.991 -1.548 1.00 91.88 82 LYS A O 1
ATOM 651 N N . TRP A 1 83 ? -13.580 7.727 -0.486 1.00 94.06 83 TRP A N 1
ATOM 652 C CA . TRP A 1 83 ? -12.469 8.664 -0.662 1.00 94.06 83 TRP A CA 1
ATOM 653 C C . TRP A 1 83 ? -12.126 8.846 -2.145 1.00 94.06 83 TRP A C 1
ATOM 655 O O . TRP A 1 83 ? -12.139 9.972 -2.632 1.00 94.06 83 TRP A O 1
ATOM 665 N N . SER A 1 84 ? -11.904 7.754 -2.882 1.00 93.00 84 SER A N 1
ATOM 666 C CA . SER A 1 84 ? -11.470 7.806 -4.287 1.00 93.00 84 SER A CA 1
ATOM 667 C C . SER A 1 84 ? -12.495 8.465 -5.212 1.00 93.00 84 SER A C 1
ATOM 669 O O . SER A 1 84 ? -12.105 9.195 -6.117 1.00 93.00 84 SER A O 1
ATOM 671 N N . GLN A 1 85 ? -13.792 8.267 -4.959 1.00 91.44 85 GLN A N 1
ATOM 672 C CA . GLN A 1 85 ? -14.881 8.862 -5.743 1.00 91.44 85 GLN A CA 1
ATOM 673 C C . GLN A 1 85 ? -15.218 10.299 -5.326 1.00 91.44 85 GLN A C 1
ATOM 675 O O . GLN A 1 85 ? -16.094 10.926 -5.923 1.00 91.44 85 GLN A O 1
ATOM 680 N N . THR A 1 86 ? -14.555 10.843 -4.299 1.00 89.56 86 THR A N 1
ATOM 681 C CA . THR A 1 86 ? -14.761 12.243 -3.931 1.00 89.56 86 THR A CA 1
ATOM 682 C C . THR A 1 86 ? -14.118 13.133 -4.998 1.00 89.56 86 THR A C 1
ATOM 684 O O . THR A 1 86 ? -12.906 13.045 -5.211 1.00 89.56 86 THR A O 1
ATOM 687 N N . PRO A 1 87 ? -14.902 13.989 -5.678 1.00 85.44 87 PRO A N 1
ATOM 688 C CA . PRO A 1 87 ? -14.402 14.764 -6.799 1.00 85.44 87 PRO A CA 1
ATOM 689 C C . PRO A 1 87 ? -13.397 15.821 -6.339 1.00 85.44 87 PRO A C 1
ATOM 691 O O . PRO A 1 87 ? -13.595 16.468 -5.309 1.00 85.44 87 PRO A O 1
ATOM 694 N N . ARG A 1 88 ? -12.389 16.082 -7.179 1.00 77.69 88 ARG A N 1
ATOM 695 C CA . ARG A 1 88 ? -11.401 17.166 -7.000 1.00 77.69 88 ARG A CA 1
ATOM 696 C C . ARG A 1 88 ? -10.539 17.013 -5.746 1.00 77.69 88 ARG A C 1
ATOM 698 O O . ARG A 1 88 ? -10.213 18.009 -5.096 1.00 77.69 88 ARG A O 1
ATOM 705 N N . LEU A 1 89 ? -10.150 15.780 -5.425 1.00 84.00 89 LEU A N 1
ATOM 706 C CA . LEU A 1 89 ? -9.004 15.563 -4.548 1.00 84.00 89 LEU A CA 1
ATOM 707 C C . LEU A 1 89 ? -7.795 16.337 -5.089 1.00 84.00 89 LEU A C 1
ATOM 709 O O . LEU A 1 89 ? -7.579 16.390 -6.301 1.00 84.00 89 LEU A O 1
ATOM 713 N N . LEU A 1 90 ? -7.053 16.991 -4.195 1.00 79.25 90 LEU A N 1
ATOM 714 C CA . LEU A 1 90 ? -5.859 17.723 -4.596 1.00 79.25 90 LEU A CA 1
ATOM 715 C C . LEU A 1 90 ? -4.785 16.722 -5.034 1.00 79.25 90 LEU A C 1
ATOM 717 O O . LEU A 1 90 ? -4.651 15.639 -4.460 1.00 79.25 90 LEU A O 1
ATOM 721 N N . ASP A 1 91 ? -4.013 17.100 -6.052 1.00 79.12 91 ASP A N 1
ATOM 722 C CA . ASP A 1 91 ? -2.864 16.312 -6.494 1.00 79.12 91 ASP A CA 1
ATOM 723 C C . ASP A 1 91 ? -1.926 16.073 -5.300 1.00 79.12 91 ASP A C 1
ATOM 725 O O . ASP A 1 91 ? -1.472 17.014 -4.646 1.00 79.12 91 ASP A O 1
ATOM 729 N N . GLY A 1 92 ? -1.647 14.800 -5.016 1.00 80.25 92 GLY A N 1
ATOM 730 C CA . GLY A 1 92 ? -0.772 14.392 -3.920 1.00 80.25 92 GLY A CA 1
ATOM 731 C C . GLY A 1 92 ? -1.418 14.307 -2.535 1.00 80.25 92 GLY A C 1
ATOM 732 O O . GLY A 1 92 ? -0.678 14.132 -1.567 1.00 80.25 92 GLY A O 1
ATOM 733 N N . THR A 1 93 ? -2.752 14.388 -2.425 1.00 89.12 93 THR A N 1
ATOM 734 C CA . THR A 1 93 ? -3.460 14.097 -1.168 1.00 89.12 93 THR A CA 1
ATOM 735 C C . THR A 1 93 ? -3.213 12.658 -0.722 1.00 89.12 93 THR A C 1
ATOM 737 O O . THR A 1 93 ? -3.551 11.708 -1.434 1.00 89.12 93 THR A O 1
ATOM 740 N N . THR A 1 94 ? -2.674 12.490 0.485 1.00 94.56 94 THR A N 1
ATOM 741 C CA . THR A 1 94 ? -2.427 11.172 1.078 1.00 94.56 94 THR A CA 1
ATOM 742 C C . THR A 1 94 ? -3.671 10.703 1.843 1.00 94.56 94 THR A C 1
ATOM 744 O O . THR A 1 94 ? -4.130 11.403 2.747 1.00 94.56 94 THR A O 1
ATOM 747 N N . PRO A 1 95 ? -4.256 9.534 1.523 1.00 96.62 95 PRO A N 1
ATOM 748 C CA . PRO A 1 95 ? -5.375 9.000 2.292 1.00 96.62 95 PRO A CA 1
ATOM 749 C C . PRO A 1 95 ? -4.937 8.394 3.639 1.00 96.62 95 PRO A C 1
ATOM 751 O O . PRO A 1 95 ? -3.759 8.076 3.817 1.00 96.62 95 PRO A O 1
ATOM 754 N N . PRO A 1 96 ? -5.881 8.149 4.573 1.00 97.44 96 PRO A N 1
ATOM 755 C CA . PRO A 1 96 ? -5.641 7.382 5.795 1.00 97.44 96 PRO A CA 1
ATOM 756 C C . PRO A 1 96 ? -4.993 6.025 5.511 1.00 97.44 96 PRO A C 1
ATOM 758 O O . PRO A 1 96 ? -5.240 5.435 4.459 1.00 97.44 96 PRO A O 1
ATOM 761 N N . LEU A 1 97 ? -4.228 5.490 6.468 1.00 98.19 97 LEU A N 1
ATOM 762 C CA . LEU A 1 97 ? -3.447 4.261 6.270 1.00 98.19 97 LEU A CA 1
ATOM 763 C C . LEU A 1 97 ? -4.301 3.063 5.810 1.00 98.19 97 LEU A C 1
ATOM 765 O O . LEU A 1 97 ? -3.859 2.278 4.974 1.00 98.19 97 LEU A O 1
ATOM 769 N N . ASP A 1 98 ? -5.531 2.934 6.317 1.00 98.31 98 ASP A N 1
ATOM 770 C CA . ASP A 1 98 ? -6.461 1.869 5.930 1.00 98.31 98 ASP A CA 1
ATOM 771 C C . ASP A 1 98 ? -6.908 1.986 4.464 1.00 98.31 98 ASP A C 1
ATOM 773 O O . ASP A 1 98 ? -6.937 0.996 3.734 1.00 98.31 98 ASP A O 1
ATOM 777 N N . VAL A 1 99 ? -7.178 3.211 4.011 1.00 98.00 99 VAL A N 1
ATOM 778 C CA . VAL A 1 99 ? -7.540 3.513 2.623 1.00 98.00 99 VAL A CA 1
ATOM 779 C C . VAL A 1 99 ? -6.332 3.360 1.701 1.00 98.00 99 VAL A C 1
ATOM 781 O O . VAL A 1 99 ? -6.455 2.781 0.622 1.00 98.00 99 VAL A O 1
ATOM 784 N N . LEU A 1 100 ? -5.156 3.827 2.133 1.00 98.06 100 LEU A N 1
ATOM 785 C CA . LEU A 1 100 ? -3.902 3.695 1.394 1.00 98.06 100 LEU A CA 1
ATOM 786 C C . LEU A 1 100 ? -3.540 2.225 1.153 1.00 98.06 100 LEU A C 1
ATOM 788 O O . LEU A 1 100 ? -3.077 1.888 0.070 1.00 98.06 100 LEU A O 1
ATOM 792 N N . MET A 1 101 ? -3.795 1.347 2.126 1.00 98.38 101 MET A N 1
ATOM 793 C CA . MET A 1 101 ? -3.600 -0.101 1.997 1.00 98.38 101 MET A CA 1
ATOM 794 C C . MET A 1 101 ? -4.475 -0.716 0.904 1.00 98.38 101 MET A C 1
ATOM 796 O O . MET A 1 101 ? -3.993 -1.510 0.096 1.00 98.38 101 MET A O 1
ATOM 800 N N . VAL A 1 102 ? -5.755 -0.344 0.852 1.00 98.25 102 VAL A N 1
ATOM 801 C CA . VAL A 1 102 ? -6.666 -0.824 -0.197 1.00 98.25 102 VAL A CA 1
ATOM 802 C C . VAL A 1 102 ? -6.247 -0.278 -1.560 1.00 98.25 102 VAL A C 1
ATOM 804 O O . VAL A 1 102 ? -6.200 -1.027 -2.535 1.00 98.25 102 VAL A O 1
ATOM 807 N N . TRP A 1 103 ? -5.900 1.009 -1.629 1.00 97.69 103 TRP A N 1
ATOM 808 C CA . TRP A 1 103 ? -5.470 1.648 -2.869 1.00 97.69 103 TRP A CA 1
ATOM 809 C C . TRP A 1 103 ? -4.183 1.028 -3.425 1.00 97.69 103 TRP A C 1
ATOM 811 O O . TRP A 1 103 ? -4.123 0.693 -4.608 1.00 97.69 103 TRP A O 1
ATOM 821 N N . HIS A 1 104 ? -3.190 0.806 -2.558 1.00 97.88 104 HIS A N 1
ATOM 822 C CA . HIS A 1 104 ? -1.949 0.089 -2.858 1.00 97.88 104 HIS A CA 1
ATOM 823 C C . HIS A 1 104 ? -2.235 -1.279 -3.480 1.00 97.88 104 HIS A C 1
ATOM 825 O O . HIS A 1 104 ? -1.799 -1.545 -4.598 1.00 97.88 104 HIS A O 1
ATOM 831 N N . ALA A 1 105 ? -3.043 -2.110 -2.815 1.00 97.62 105 ALA A N 1
ATOM 832 C CA . ALA A 1 105 ? -3.367 -3.444 -3.310 1.00 97.62 105 ALA A CA 1
ATOM 833 C C . ALA A 1 105 ? -4.125 -3.416 -4.647 1.00 97.62 105 ALA A C 1
ATOM 835 O O . ALA A 1 105 ? -3.947 -4.314 -5.475 1.00 97.62 105 ALA A O 1
ATOM 836 N N . TYR A 1 106 ? -4.949 -2.390 -4.884 1.00 96.56 106 TYR A N 1
ATOM 837 C CA . TYR A 1 106 ? -5.649 -2.238 -6.156 1.00 96.56 106 TYR A CA 1
ATOM 838 C C . TYR A 1 106 ? -4.679 -1.893 -7.295 1.00 96.56 106 TYR A C 1
ATOM 840 O O . TYR A 1 106 ? -4.731 -2.527 -8.346 1.00 96.56 106 TYR A O 1
ATOM 848 N N . MET A 1 107 ? -3.738 -0.967 -7.080 1.00 96.44 107 MET A N 1
ATOM 849 C CA . MET A 1 107 ? -2.736 -0.588 -8.089 1.00 96.44 107 MET A CA 1
ATOM 850 C C . MET A 1 107 ? -1.793 -1.737 -8.479 1.00 96.44 107 MET A C 1
ATOM 852 O O . MET A 1 107 ? -1.350 -1.794 -9.622 1.00 96.44 107 MET A O 1
ATOM 856 N N . LEU A 1 108 ? -1.586 -2.721 -7.595 1.00 95.88 108 LEU A N 1
ATOM 857 C CA . LEU A 1 108 ? -0.903 -3.987 -7.918 1.00 95.88 108 LEU A CA 1
ATOM 858 C C . LEU A 1 108 ? -1.717 -4.917 -8.849 1.00 95.88 108 LEU A C 1
ATOM 860 O O . LEU A 1 108 ? -1.336 -6.058 -9.096 1.00 95.88 108 LEU A O 1
ATOM 864 N N . ASN A 1 109 ? -2.851 -4.436 -9.365 1.00 93.50 109 ASN A N 1
ATOM 865 C CA . ASN A 1 109 ? -3.616 -5.007 -10.470 1.00 93.50 109 ASN A CA 1
ATOM 866 C C . ASN A 1 109 ? -3.798 -3.902 -11.535 1.00 93.50 109 ASN A C 1
ATOM 868 O O . ASN A 1 109 ? -4.907 -3.386 -11.705 1.00 93.50 109 ASN A O 1
ATOM 872 N N . PRO A 1 110 ? -2.722 -3.494 -12.236 1.00 91.75 110 PRO A N 1
ATOM 873 C CA . PRO A 1 110 ? -2.665 -2.220 -12.956 1.00 91.75 110 PRO A CA 1
ATOM 874 C C . PRO A 1 110 ? -3.739 -2.070 -14.038 1.00 91.75 110 PRO A C 1
ATOM 876 O O . PRO A 1 110 ? -4.291 -0.986 -14.185 1.00 91.75 110 PRO A O 1
ATOM 879 N N . GLY A 1 111 ? -4.095 -3.147 -14.749 1.00 90.94 111 GLY A N 1
ATOM 880 C CA . GLY A 1 111 ? -5.191 -3.120 -15.727 1.00 90.94 111 GLY A CA 1
ATOM 881 C C . GLY A 1 111 ? -6.548 -2.820 -15.083 1.00 90.94 111 GLY A C 1
ATOM 882 O O . GLY A 1 111 ? -7.207 -1.859 -15.458 1.00 90.94 111 GLY A O 1
ATOM 883 N N . ALA A 1 112 ? -6.916 -3.578 -14.046 1.00 92.31 112 ALA A N 1
ATOM 884 C CA . ALA A 1 112 ? -8.183 -3.387 -13.338 1.00 92.31 112 ALA A CA 1
ATOM 885 C C . ALA A 1 112 ? -8.279 -2.005 -12.667 1.00 92.31 112 ALA A C 1
ATOM 887 O O . ALA A 1 112 ? -9.348 -1.396 -12.641 1.00 92.31 112 ALA A O 1
ATOM 888 N N . TYR A 1 113 ? -7.165 -1.494 -12.130 1.00 94.00 113 TYR A N 1
ATOM 889 C CA . TYR A 1 113 ? -7.134 -0.157 -11.543 1.00 94.00 113 TYR A CA 1
ATOM 890 C C . TYR A 1 113 ? -7.267 0.949 -12.599 1.00 94.00 113 TYR A C 1
ATOM 892 O O . TYR A 1 113 ? -8.004 1.903 -12.366 1.00 94.00 113 TYR A O 1
ATOM 900 N N . LEU A 1 114 ? -6.602 0.832 -13.756 1.00 92.88 114 LEU A N 1
ATOM 901 C CA . LEU A 1 114 ? -6.750 1.799 -14.851 1.00 92.88 114 LEU A CA 1
ATOM 902 C C . LEU A 1 114 ? -8.178 1.807 -15.417 1.00 92.88 114 LEU A C 1
ATOM 904 O O . LEU A 1 114 ? -8.721 2.882 -15.648 1.00 92.88 114 LEU A O 1
ATOM 908 N N . ASP A 1 115 ? -8.819 0.642 -15.542 1.00 92.06 115 ASP A N 1
ATOM 909 C CA . ASP A 1 115 ? -10.228 0.554 -15.945 1.00 92.06 115 ASP A CA 1
ATOM 910 C C . ASP A 1 115 ? -11.152 1.267 -14.939 1.00 92.06 115 ASP A C 1
ATOM 912 O O . ASP A 1 115 ? -12.086 1.966 -15.331 1.00 92.06 115 ASP A O 1
ATOM 916 N N . TYR A 1 116 ? -10.891 1.130 -13.633 1.00 92.88 116 TYR A N 1
ATOM 917 C CA . TYR A 1 116 ? -11.612 1.863 -12.584 1.00 92.88 116 TYR A CA 1
ATOM 918 C C . TYR A 1 116 ? -11.369 3.375 -12.663 1.00 92.88 116 TYR A C 1
ATOM 920 O O . TYR A 1 116 ? -12.301 4.169 -12.526 1.00 92.88 116 TYR A O 1
ATOM 928 N N . GLU A 1 117 ? -10.126 3.778 -12.909 1.00 91.44 117 GLU A N 1
ATOM 929 C CA . GLU A 1 117 ? -9.720 5.174 -13.046 1.00 91.44 117 GLU A CA 1
ATOM 930 C C . GLU A 1 117 ? -10.451 5.867 -14.208 1.00 91.44 117 GLU A C 1
ATOM 932 O O . GLU A 1 117 ? -11.007 6.954 -14.028 1.00 91.44 117 GLU A O 1
ATOM 937 N N . GLU A 1 118 ? -10.561 5.193 -15.352 1.00 91.62 118 GLU A N 1
ATOM 938 C CA . GLU A 1 118 ? -11.273 5.696 -16.526 1.00 91.62 118 GLU A CA 1
ATOM 939 C C . GLU A 1 118 ? -12.798 5.667 -16.334 1.00 91.62 118 GLU A C 1
ATOM 941 O O . GLU A 1 118 ? -13.476 6.687 -16.499 1.00 91.62 118 GLU A O 1
ATOM 946 N N . ALA A 1 119 ? -13.353 4.509 -15.965 1.00 91.00 119 ALA A N 1
ATOM 947 C CA . ALA A 1 119 ? -14.798 4.289 -15.971 1.00 91.00 119 ALA A CA 1
ATOM 948 C C . ALA A 1 119 ? -15.529 4.954 -14.795 1.00 91.00 119 ALA A C 1
ATOM 950 O O . ALA A 1 119 ? -16.704 5.301 -14.925 1.00 91.00 119 ALA A O 1
ATOM 951 N N . VAL A 1 120 ? -14.860 5.110 -13.648 1.00 90.75 120 VAL A N 1
ATOM 952 C CA . VAL A 1 120 ? -15.496 5.499 -12.377 1.00 90.75 120 VAL A CA 1
ATOM 953 C C . VAL A 1 120 ? -14.958 6.827 -11.875 1.00 90.75 120 VAL A C 1
ATOM 955 O O . VAL A 1 120 ? -15.727 7.665 -11.410 1.00 90.75 120 VAL A O 1
ATOM 958 N N . LEU A 1 121 ? -13.642 7.026 -11.963 1.00 91.44 121 LEU A N 1
ATOM 959 C CA . LEU A 1 121 ? -12.992 8.238 -11.461 1.00 91.44 121 LEU A CA 1
ATOM 960 C C . LEU A 1 121 ? -12.841 9.319 -12.534 1.00 91.44 121 LEU A C 1
ATOM 962 O O . LEU A 1 121 ? -12.423 10.431 -12.216 1.00 91.44 121 LEU A O 1
ATOM 966 N N . HIS A 1 122 ? -13.176 9.007 -13.790 1.00 91.50 122 HIS A N 1
ATOM 967 C CA . HIS A 1 122 ? -13.089 9.915 -14.931 1.00 91.50 122 HIS A CA 1
ATOM 968 C C . HIS A 1 122 ? -11.716 10.590 -15.072 1.00 91.50 122 HIS A C 1
ATOM 970 O O . HIS A 1 122 ? -11.636 11.794 -15.330 1.00 91.50 122 HIS A O 1
ATOM 976 N N . GLY A 1 123 ? -10.628 9.840 -14.881 1.00 89.88 123 GLY A N 1
ATOM 977 C CA . GLY A 1 123 ? -9.284 10.393 -15.046 1.00 89.88 123 GLY A CA 1
ATOM 978 C C . GLY A 1 123 ? -8.766 11.207 -13.852 1.00 89.88 123 GLY A C 1
ATOM 979 O O . GLY A 1 123 ? -7.756 11.898 -13.995 1.00 89.88 123 GLY A O 1
ATOM 980 N N . GLN A 1 124 ? -9.449 11.200 -12.695 1.00 89.00 124 GLN A N 1
ATOM 981 C CA . GLN A 1 124 ? -9.124 12.083 -11.564 1.00 89.00 124 GLN A CA 1
ATOM 982 C C . GLN A 1 124 ? -7.666 11.981 -11.092 1.00 89.00 124 GLN A C 1
ATOM 984 O O . GLN A 1 124 ? -7.092 12.995 -10.698 1.00 89.00 124 GLN A O 1
ATOM 989 N N . PHE A 1 125 ? -7.071 10.787 -11.103 1.00 90.44 125 PHE A N 1
ATOM 990 C CA . PHE A 1 125 ? -5.708 10.577 -10.603 1.00 90.44 125 PHE A CA 1
ATOM 991 C C . PHE A 1 125 ? -4.673 10.477 -11.730 1.00 90.44 125 PHE A C 1
ATOM 993 O O . PHE A 1 125 ? -3.467 10.463 -11.463 1.00 90.44 125 PHE A O 1
ATOM 1000 N N . GLY A 1 126 ? -5.118 10.378 -12.985 1.00 87.50 126 GLY A N 1
ATOM 1001 C CA . GLY A 1 126 ? -4.276 10.320 -14.178 1.00 87.50 126 GLY A CA 1
ATOM 1002 C C . GLY A 1 126 ? -3.276 9.163 -14.168 1.00 87.50 126 GLY A C 1
ATOM 1003 O O . GLY A 1 126 ? -2.216 9.269 -14.777 1.00 87.50 126 GLY A O 1
ATOM 1004 N N . GLY A 1 127 ? -3.545 8.106 -13.394 1.00 86.81 127 GLY A N 1
ATOM 1005 C CA . GLY A 1 127 ? -2.626 6.984 -13.192 1.00 86.81 127 GLY A CA 1
ATOM 1006 C C . GLY A 1 127 ? -1.266 7.348 -12.573 1.00 86.81 127 GLY A C 1
ATOM 1007 O O . GLY A 1 127 ? -0.360 6.516 -12.614 1.00 86.81 127 GLY A O 1
ATOM 1008 N N . LYS A 1 128 ? -1.103 8.548 -11.990 1.00 89.00 128 LYS A N 1
ATOM 1009 C CA . LYS A 1 128 ? 0.148 8.978 -11.330 1.00 89.00 128 LYS A CA 1
ATOM 1010 C C . LYS A 1 128 ? 0.481 8.127 -10.104 1.00 89.00 128 LYS A C 1
ATOM 1012 O O . LYS A 1 128 ? 1.651 7.919 -9.812 1.00 89.00 128 LYS A O 1
ATOM 1017 N N . GLY A 1 129 ? -0.552 7.628 -9.423 1.00 91.00 129 GLY A N 1
ATOM 1018 C CA . GLY A 1 129 ? -0.417 6.738 -8.276 1.00 91.00 129 GLY A CA 1
ATOM 1019 C C . GLY A 1 129 ? 0.019 7.451 -6.993 1.00 91.00 129 GLY A C 1
ATOM 1020 O O . GLY A 1 129 ? -0.488 8.530 -6.680 1.00 91.00 129 GLY A O 1
ATOM 1021 N N . ILE A 1 130 ? 0.911 6.829 -6.219 1.00 92.31 130 ILE A N 1
ATOM 1022 C CA . ILE A 1 130 ? 1.311 7.317 -4.889 1.00 92.31 130 ILE A CA 1
ATOM 1023 C C . ILE A 1 130 ? 2.240 8.534 -4.991 1.00 92.31 130 ILE A C 1
ATOM 1025 O O . ILE A 1 130 ? 3.302 8.487 -5.605 1.00 92.31 130 ILE A O 1
ATOM 1029 N N . ALA A 1 131 ? 1.896 9.610 -4.279 1.00 92.44 131 ALA A N 1
ATOM 1030 C CA . ALA A 1 131 ? 2.788 10.749 -4.077 1.00 92.44 131 ALA A CA 1
ATOM 1031 C C . ALA A 1 131 ? 3.848 10.431 -3.008 1.00 92.44 131 ALA A C 1
ATOM 1033 O O . ALA A 1 131 ? 3.688 10.737 -1.826 1.00 92.44 131 ALA A O 1
ATOM 1034 N N . TRP A 1 132 ? 4.949 9.810 -3.430 1.00 93.19 132 TRP A N 1
ATOM 1035 C CA . TRP A 1 132 ? 5.991 9.282 -2.543 1.00 93.19 132 TRP A CA 1
ATOM 1036 C C . TRP A 1 132 ? 6.597 10.300 -1.570 1.00 93.19 132 TRP A C 1
ATOM 1038 O O . TRP A 1 132 ? 6.916 9.939 -0.439 1.00 93.19 132 TRP A O 1
ATOM 1048 N N . ALA A 1 133 ? 6.733 11.567 -1.976 1.00 89.94 133 ALA A N 1
ATOM 1049 C CA . ALA A 1 133 ? 7.244 12.624 -1.104 1.00 89.94 133 ALA A CA 1
ATOM 1050 C C . ALA A 1 133 ? 6.278 12.922 0.055 1.00 89.94 133 ALA A C 1
ATOM 1052 O O . ALA A 1 133 ? 6.699 12.910 1.209 1.00 89.94 133 ALA A O 1
ATOM 1053 N N . SER A 1 134 ? 4.988 13.112 -0.247 1.00 91.69 134 SER A N 1
ATOM 1054 C CA . SER A 1 134 ? 3.941 13.310 0.763 1.00 91.69 134 SER A CA 1
ATOM 1055 C C . SER A 1 134 ? 3.826 12.095 1.683 1.00 91.69 134 SER A C 1
ATOM 1057 O O . SER A 1 134 ? 3.750 12.240 2.902 1.00 91.69 134 SER A O 1
ATOM 1059 N N . LEU A 1 135 ? 3.885 10.888 1.109 1.00 94.50 135 LEU A N 1
ATOM 1060 C CA . LEU A 1 135 ? 3.815 9.645 1.870 1.00 94.50 135 LEU A CA 1
ATOM 1061 C C . LEU A 1 135 ? 4.991 9.490 2.841 1.00 94.50 135 LEU A C 1
ATOM 1063 O O . LEU A 1 135 ? 4.787 9.118 3.994 1.00 94.50 135 LEU A O 1
ATOM 1067 N N . ARG A 1 136 ? 6.219 9.786 2.397 1.00 92.75 136 ARG A N 1
ATOM 1068 C CA . ARG A 1 136 ? 7.407 9.769 3.262 1.00 92.75 136 ARG A CA 1
ATOM 1069 C C . ARG A 1 136 ? 7.199 10.659 4.484 1.00 92.75 136 ARG A C 1
ATOM 1071 O O . ARG A 1 136 ? 7.536 10.252 5.590 1.00 92.75 136 ARG A O 1
ATOM 1078 N N . ASP A 1 137 ? 6.637 11.845 4.283 1.00 92.62 137 ASP A N 1
ATOM 1079 C CA . ASP A 1 137 ? 6.429 12.822 5.352 1.00 92.62 137 ASP A CA 1
ATOM 1080 C C . ASP A 1 137 ? 5.309 12.397 6.327 1.00 92.62 137 ASP A C 1
ATOM 1082 O O . ASP A 1 137 ? 5.228 12.929 7.434 1.00 92.62 137 ASP A O 1
ATOM 1086 N N . CYS A 1 138 ? 4.498 11.394 5.961 1.00 94.94 138 CYS A N 1
ATOM 1087 C CA . CYS A 1 138 ? 3.492 10.779 6.829 1.00 94.94 138 CYS A CA 1
ATOM 1088 C C . CYS A 1 138 ? 4.030 9.624 7.694 1.00 94.94 138 CYS A C 1
ATOM 1090 O O . CYS A 1 138 ? 3.321 9.180 8.596 1.00 94.94 138 CYS A O 1
ATOM 1092 N N . ILE A 1 139 ? 5.233 9.088 7.437 1.00 94.50 139 ILE A N 1
ATOM 1093 C CA . ILE A 1 139 ? 5.753 7.903 8.144 1.00 94.50 139 ILE A CA 1
ATOM 1094 C C . ILE A 1 139 ? 6.977 8.267 8.986 1.00 94.50 139 ILE A C 1
ATOM 1096 O O . ILE A 1 139 ? 8.033 8.634 8.468 1.00 94.50 139 ILE A O 1
ATOM 1100 N N . ASP A 1 140 ? 6.879 8.086 10.304 1.00 90.31 140 ASP A N 1
ATOM 1101 C CA . ASP A 1 140 ? 8.035 8.242 11.185 1.00 90.31 140 ASP A CA 1
ATOM 1102 C C . ASP A 1 140 ? 9.052 7.115 10.935 1.00 90.31 140 ASP A C 1
ATOM 1104 O O . ASP A 1 140 ? 8.785 5.943 11.177 1.00 90.31 140 ASP A O 1
ATOM 1108 N N . MET A 1 141 ? 10.256 7.458 10.480 1.00 83.44 141 MET A N 1
ATOM 1109 C CA . MET A 1 141 ? 11.270 6.467 10.086 1.00 83.44 141 MET A CA 1
ATOM 1110 C C . MET A 1 141 ? 11.797 5.585 11.231 1.00 83.44 141 MET A C 1
ATOM 1112 O O . MET A 1 141 ? 12.421 4.559 10.967 1.00 83.44 141 MET A O 1
ATOM 1116 N N . ASN A 1 142 ? 11.616 5.982 12.493 1.00 81.56 142 ASN A N 1
ATOM 1117 C CA . ASN A 1 142 ? 12.144 5.232 13.636 1.00 81.56 142 ASN A CA 1
ATOM 1118 C C . ASN A 1 142 ? 11.102 4.257 14.191 1.00 81.56 142 ASN A C 1
ATOM 1120 O O . ASN A 1 142 ? 11.433 3.144 14.597 1.00 81.56 142 ASN A O 1
ATOM 1124 N N . THR A 1 143 ? 9.848 4.700 14.224 1.00 84.94 143 THR A N 1
ATOM 1125 C CA . THR A 1 143 ? 8.717 4.006 14.845 1.00 84.94 143 THR A CA 1
ATOM 1126 C C . THR A 1 143 ? 7.770 3.389 13.826 1.00 84.94 143 THR A C 1
ATOM 1128 O O . THR A 1 143 ? 6.955 2.551 14.200 1.00 84.94 143 THR A O 1
ATOM 1131 N N . THR A 1 144 ? 7.867 3.785 12.554 1.00 86.50 144 THR A N 1
ATOM 1132 C CA . THR A 1 144 ? 6.960 3.447 11.438 1.00 86.50 144 THR A CA 1
ATOM 1133 C C . THR A 1 144 ? 5.498 3.817 11.678 1.00 86.50 144 THR A C 1
ATOM 1135 O O . THR A 1 144 ? 4.596 3.343 10.983 1.00 86.50 144 THR A O 1
ATOM 1138 N N . ALA A 1 145 ? 5.266 4.694 12.659 1.00 91.25 145 ALA A N 1
ATOM 1139 C CA . ALA A 1 145 ? 3.965 5.269 12.924 1.00 91.25 145 ALA A CA 1
ATOM 1140 C C . ALA A 1 145 ? 3.555 6.150 11.741 1.00 91.25 145 ALA A C 1
ATOM 1142 O O . ALA A 1 145 ? 4.303 7.039 11.328 1.00 91.25 145 ALA A O 1
ATOM 1143 N N . PHE A 1 146 ? 2.363 5.890 11.211 1.00 96.25 146 PHE A N 1
ATOM 1144 C CA . PHE A 1 146 ? 1.767 6.683 10.147 1.00 96.25 146 PHE A CA 1
ATOM 1145 C C . PHE A 1 146 ? 0.901 7.787 10.755 1.00 96.25 146 PHE A C 1
ATOM 1147 O O . PHE A 1 146 ? 0.037 7.508 11.585 1.00 96.25 146 PHE A O 1
ATOM 1154 N N . THR A 1 147 ? 1.114 9.032 10.342 1.00 95.31 147 THR A N 1
ATOM 1155 C CA . THR A 1 147 ? 0.305 10.195 10.729 1.00 95.31 147 THR A CA 1
ATOM 1156 C C . THR A 1 147 ? 0.054 11.049 9.496 1.00 95.31 147 THR A C 1
ATOM 1158 O O . THR A 1 147 ? 0.996 11.391 8.787 1.00 95.31 147 THR A O 1
ATOM 1161 N N . LEU A 1 148 ? -1.206 11.397 9.234 1.00 94.94 148 LEU A N 1
ATOM 1162 C CA . LEU A 1 148 ? -1.535 12.281 8.118 1.00 94.94 148 LEU A CA 1
ATOM 1163 C C . LEU A 1 148 ? -0.971 13.683 8.339 1.00 94.94 148 LEU A C 1
ATOM 1165 O O . LEU A 1 148 ? -0.919 14.189 9.461 1.00 94.94 148 LEU A O 1
ATOM 1169 N N . LEU A 1 149 ? -0.604 14.339 7.240 1.00 94.38 149 LEU A N 1
ATOM 1170 C CA . LEU A 1 149 ? -0.312 15.765 7.270 1.00 94.38 149 LEU A CA 1
ATOM 1171 C C . LEU A 1 149 ? -1.600 16.551 7.581 1.00 94.38 149 LEU A C 1
ATOM 1173 O O . LEU A 1 149 ? -2.667 16.172 7.096 1.00 94.38 149 LEU A O 1
ATOM 1177 N N . PRO A 1 150 ? -1.530 17.691 8.298 1.00 94.62 150 PRO A N 1
ATOM 1178 C CA . PRO A 1 150 ? -2.726 18.435 8.710 1.00 94.62 150 PRO A CA 1
ATOM 1179 C C . PRO A 1 150 ? -3.661 18.846 7.562 1.00 94.62 150 PRO A C 1
ATOM 1181 O O . PRO A 1 150 ? -4.873 18.931 7.746 1.00 94.62 150 PRO A O 1
ATOM 1184 N N . ALA A 1 151 ? -3.108 19.108 6.373 1.00 92.62 151 ALA A N 1
ATOM 1185 C CA . ALA A 1 151 ? -3.895 19.444 5.187 1.00 92.62 151 ALA A CA 1
ATOM 1186 C C . ALA A 1 151 ? -4.704 18.241 4.675 1.00 92.62 151 ALA A C 1
ATOM 1188 O O . ALA A 1 151 ? -5.892 18.382 4.386 1.00 92.62 151 ALA A O 1
ATOM 1189 N N . ASP A 1 152 ? -4.079 17.064 4.621 1.00 94.25 152 ASP A N 1
ATOM 1190 C CA . ASP A 1 152 ? -4.736 15.822 4.216 1.00 94.25 152 ASP A CA 1
ATOM 1191 C C . ASP A 1 152 ? -5.765 15.395 5.268 1.00 94.25 152 ASP A C 1
ATOM 1193 O O . ASP A 1 152 ? -6.902 15.077 4.929 1.00 94.25 152 ASP A O 1
ATOM 1197 N N . GLU A 1 153 ? -5.430 15.496 6.557 1.00 94.88 153 GLU A N 1
ATOM 1198 C CA . GLU A 1 153 ? -6.357 15.217 7.656 1.00 94.88 153 GLU A CA 1
ATOM 1199 C C . GLU A 1 153 ? -7.630 16.076 7.569 1.00 94.88 153 GLU A C 1
ATOM 1201 O O . GLU A 1 153 ? -8.742 15.555 7.674 1.00 94.88 153 GLU A O 1
ATOM 1206 N N . ALA A 1 154 ? -7.489 17.379 7.301 1.00 93.25 154 ALA A N 1
ATOM 1207 C CA . ALA A 1 154 ? -8.626 18.283 7.137 1.00 93.25 154 ALA A CA 1
ATOM 120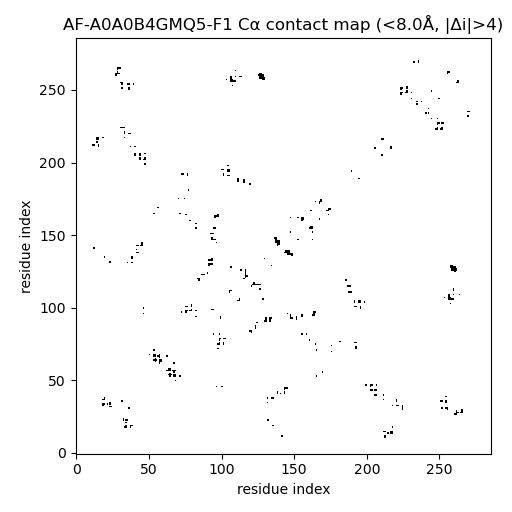8 C C . ALA A 1 154 ? -9.539 17.873 5.968 1.00 93.25 154 ALA A C 1
ATOM 1210 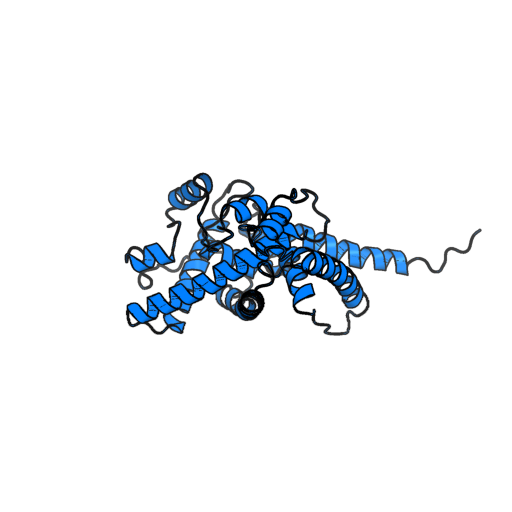O O . ALA A 1 154 ? -10.766 17.960 6.083 1.00 93.25 154 ALA A O 1
ATOM 1211 N N . ILE A 1 155 ? -8.962 17.385 4.864 1.00 92.31 155 ILE A N 1
ATOM 1212 C CA . ILE A 1 155 ? -9.718 16.847 3.727 1.00 92.31 155 ILE A CA 1
ATOM 1213 C C . ILE A 1 155 ? -10.512 15.609 4.164 1.00 92.31 155 ILE A C 1
ATOM 1215 O O . ILE A 1 155 ? -11.720 15.548 3.930 1.00 92.31 155 ILE A O 1
ATOM 1219 N N . ILE A 1 156 ? -9.879 14.661 4.858 1.00 92.94 156 ILE A N 1
ATOM 1220 C CA . ILE A 1 156 ? -10.532 13.432 5.335 1.00 92.94 156 ILE A CA 1
ATOM 1221 C C . ILE A 1 156 ? -11.690 13.745 6.291 1.00 92.94 156 ILE A C 1
ATOM 1223 O O . ILE A 1 156 ? -12.800 13.234 6.111 1.00 92.94 156 ILE A O 1
ATOM 1227 N N . VAL A 1 157 ? -11.486 14.660 7.240 1.00 92.19 157 VAL A N 1
ATOM 1228 C CA . VAL A 1 157 ? -12.542 15.102 8.162 1.00 92.19 157 VAL A CA 1
ATOM 1229 C C . VAL A 1 157 ? -13.688 15.785 7.411 1.00 92.19 157 VAL A C 1
ATOM 1231 O O . VAL A 1 157 ? -14.855 15.521 7.705 1.00 92.19 157 VAL A O 1
ATOM 1234 N N . SER A 1 158 ? -13.396 16.604 6.392 1.00 90.81 158 SER A N 1
ATOM 1235 C CA . SER A 1 158 ? -14.433 17.252 5.573 1.00 90.81 158 SER A CA 1
ATOM 1236 C C . SER A 1 158 ? -15.326 16.250 4.824 1.00 90.81 158 SER A C 1
ATOM 1238 O O . SER A 1 158 ? -16.501 16.524 4.584 1.00 90.81 158 SER A O 1
ATOM 1240 N N . MET A 1 159 ? -14.808 15.050 4.537 1.00 87.56 159 MET A N 1
ATOM 1241 C CA . MET A 1 159 ? -15.555 13.940 3.937 1.00 87.56 159 MET A CA 1
ATOM 1242 C C . MET A 1 159 ? -16.376 13.142 4.958 1.00 87.56 159 MET A C 1
ATOM 1244 O O . MET A 1 159 ? -17.016 12.152 4.594 1.00 87.56 159 MET A O 1
ATOM 1248 N N . SER A 1 160 ? -16.379 13.533 6.238 1.00 89.12 160 SER A N 1
ATOM 1249 C CA . SER A 1 160 ? -16.940 12.734 7.336 1.00 89.12 160 SER A CA 1
ATOM 1250 C C . SER A 1 160 ? -16.323 11.331 7.382 1.00 89.12 160 SER A C 1
ATOM 1252 O O . SER A 1 160 ? -17.033 10.321 7.393 1.00 89.12 160 SER A O 1
ATOM 1254 N N . LEU A 1 161 ? -14.995 11.273 7.301 1.00 90.44 161 LEU A N 1
ATOM 1255 C CA . LEU A 1 161 ? -14.189 10.083 7.533 1.00 90.44 161 LEU A CA 1
ATOM 1256 C C . LEU A 1 161 ? -13.262 10.348 8.723 1.00 90.44 161 LEU A C 1
ATOM 1258 O O . LEU A 1 161 ? -12.715 11.440 8.851 1.00 90.44 161 LEU A O 1
ATOM 1262 N N . ASP A 1 162 ? -13.070 9.351 9.585 1.00 93.19 162 ASP A N 1
ATOM 1263 C CA . ASP A 1 162 ? -12.059 9.428 10.643 1.00 93.19 162 ASP A CA 1
ATOM 1264 C C . ASP A 1 162 ? -10.646 9.256 10.058 1.00 93.19 162 ASP A C 1
ATOM 1266 O O . ASP A 1 162 ? -10.441 8.304 9.304 1.00 93.19 162 ASP A O 1
ATOM 1270 N N . PRO A 1 163 ? -9.657 10.093 10.414 1.00 94.81 163 PRO A N 1
ATOM 1271 C CA . PRO A 1 163 ? -8.257 9.932 9.995 1.00 94.81 163 PRO A CA 1
ATOM 1272 C C . PRO A 1 163 ? -7.589 8.629 10.463 1.00 94.81 163 PRO A C 1
ATOM 1274 O O . PRO A 1 163 ? -6.680 8.136 9.802 1.00 94.81 163 PRO A O 1
ATOM 1277 N N . ASP A 1 164 ? -8.058 8.057 11.577 1.00 95.50 164 ASP A N 1
ATOM 1278 C CA . ASP A 1 164 ? -7.599 6.782 12.137 1.00 95.50 164 ASP A CA 1
ATOM 1279 C C . ASP A 1 164 ? -8.795 5.846 12.359 1.00 95.50 164 ASP A C 1
ATOM 1281 O O . ASP A 1 164 ? -9.520 5.943 13.355 1.00 95.50 164 ASP A O 1
ATOM 1285 N N . LEU A 1 165 ? -9.002 4.918 11.418 1.00 95.75 165 LEU A N 1
ATOM 1286 C CA . LEU A 1 165 ? -10.083 3.937 11.500 1.00 95.75 165 LEU A CA 1
ATOM 1287 C C . LEU A 1 165 ? -9.962 3.045 12.744 1.00 95.75 165 LEU A C 1
ATOM 1289 O O . LEU A 1 165 ? -10.961 2.801 13.423 1.00 95.75 165 LEU A O 1
ATOM 1293 N N . LEU A 1 166 ? -8.758 2.555 13.063 1.00 95.69 166 LEU A N 1
ATOM 1294 C CA . LEU A 1 166 ? -8.566 1.648 14.197 1.00 95.69 166 LEU A CA 1
ATOM 1295 C C . LEU A 1 166 ? -8.783 2.384 15.525 1.00 95.69 166 LEU A C 1
ATOM 1297 O O . LEU A 1 166 ? -9.400 1.832 16.438 1.00 95.69 166 LEU A O 1
ATOM 1301 N N . GLY A 1 167 ? -8.314 3.627 15.634 1.00 95.19 167 GLY A N 1
ATOM 1302 C CA . GLY A 1 167 ? -8.591 4.510 16.765 1.00 95.19 167 GLY A CA 1
ATOM 1303 C C . GLY A 1 167 ? -10.089 4.741 16.962 1.00 95.19 167 GLY A C 1
ATOM 1304 O O . GLY A 1 167 ? -10.606 4.534 18.063 1.00 95.19 167 GLY A O 1
ATOM 1305 N N . ALA A 1 168 ? -10.815 5.064 15.891 1.00 93.19 168 ALA A N 1
ATOM 1306 C CA . ALA A 1 168 ? -12.262 5.268 15.940 1.00 93.19 168 ALA A CA 1
ATOM 1307 C C . ALA A 1 168 ? -13.027 3.989 16.344 1.00 93.19 168 ALA A C 1
ATOM 1309 O O . ALA A 1 168 ? -13.970 4.046 17.139 1.00 93.19 168 ALA A O 1
ATOM 1310 N N . MET A 1 169 ? -12.591 2.813 15.873 1.00 92.19 169 MET A N 1
ATOM 1311 C CA . MET A 1 169 ? -13.137 1.517 16.300 1.00 92.19 169 MET A CA 1
ATOM 1312 C C . MET A 1 169 ? -12.866 1.233 17.784 1.00 92.19 169 MET A C 1
ATOM 1314 O O . MET A 1 169 ? -13.770 0.802 18.500 1.00 92.19 169 MET A O 1
ATOM 1318 N N . LYS A 1 170 ? -11.653 1.520 18.277 1.00 93.56 170 LYS A N 1
ATOM 1319 C CA . LYS A 1 170 ? -11.286 1.377 19.699 1.00 93.56 170 LYS A CA 1
ATOM 1320 C C . LYS A 1 170 ? -12.145 2.250 20.617 1.00 93.56 170 LYS A C 1
ATOM 1322 O O . LYS A 1 170 ? -12.452 1.829 21.728 1.00 93.56 170 LYS A O 1
ATOM 1327 N N . LEU A 1 171 ? -12.549 3.430 20.148 1.00 92.75 171 LEU A N 1
ATOM 1328 C CA . LEU A 1 171 ? -13.424 4.359 20.871 1.00 92.75 171 LEU A CA 1
ATOM 1329 C C . LEU A 1 171 ? -14.923 4.048 20.713 1.00 92.75 171 LEU A C 1
ATOM 1331 O O . LEU A 1 171 ? -15.750 4.728 21.316 1.00 92.75 171 LEU A O 1
ATOM 1335 N N . GLY A 1 172 ? -15.293 3.042 19.911 1.00 87.12 172 GLY A N 1
ATOM 1336 C CA . GLY A 1 172 ? -16.692 2.701 19.634 1.00 87.12 172 GLY A CA 1
ATOM 1337 C C . GLY A 1 172 ? -17.428 3.731 18.768 1.00 87.12 172 GLY A C 1
ATOM 1338 O O . GLY A 1 172 ? -18.656 3.724 18.729 1.00 87.12 172 GLY A O 1
ATOM 1339 N N . MET A 1 173 ? -16.698 4.613 18.078 1.00 81.75 173 MET A N 1
ATOM 1340 C CA . MET A 1 173 ? -17.261 5.635 17.185 1.00 81.75 173 MET A CA 1
ATOM 1341 C C . MET A 1 173 ? -17.698 5.050 15.838 1.00 81.75 173 MET A C 1
ATOM 1343 O O . MET A 1 173 ? -18.599 5.578 15.189 1.00 81.75 173 MET A O 1
ATOM 1347 N N . VAL A 1 174 ? -17.101 3.924 15.441 1.00 78.75 174 VAL A N 1
ATOM 1348 C CA . VAL A 1 174 ? -17.488 3.155 14.257 1.00 78.75 174 VAL A CA 1
ATOM 1349 C C . VAL A 1 174 ? -18.197 1.891 14.716 1.00 78.75 174 VAL A C 1
ATOM 1351 O O . VAL A 1 174 ? -17.594 1.052 15.381 1.00 78.75 174 VAL A O 1
ATOM 1354 N N . ASN A 1 175 ? -19.473 1.740 14.353 1.00 66.69 175 ASN A N 1
ATOM 1355 C CA . ASN A 1 175 ? -20.209 0.500 14.583 1.00 66.69 175 ASN A CA 1
ATOM 1356 C C . ASN A 1 175 ? -20.080 -0.413 13.351 1.00 66.69 175 ASN A C 1
ATOM 1358 O O . ASN A 1 175 ? -20.698 -0.117 12.322 1.00 66.69 175 ASN A O 1
ATOM 1362 N N . PRO A 1 176 ? -19.333 -1.528 13.433 1.00 60.38 176 PRO A N 1
ATOM 1363 C CA . PRO A 1 176 ? -19.118 -2.398 12.282 1.00 60.38 176 PRO A CA 1
ATOM 1364 C C . PRO A 1 176 ? -20.374 -3.162 11.842 1.00 60.38 176 PRO A C 1
ATOM 1366 O O . PRO A 1 176 ? -20.416 -3.676 10.733 1.00 60.38 176 PRO A O 1
ATOM 1369 N N . LEU A 1 177 ? -21.399 -3.236 12.699 1.00 54.03 177 LEU A N 1
ATOM 1370 C CA . LEU A 1 177 ? -22.632 -3.995 12.467 1.00 54.03 177 LEU A CA 1
ATOM 1371 C C . LEU A 1 177 ? -23.790 -3.134 11.933 1.00 54.03 177 LEU A C 1
ATOM 1373 O O . LEU A 1 177 ? -24.870 -3.660 11.680 1.00 54.03 177 LEU A O 1
ATOM 1377 N N . VAL A 1 178 ? -23.603 -1.814 11.805 1.00 49.62 178 VAL A N 1
ATOM 1378 C CA . VAL A 1 178 ? -24.666 -0.850 11.432 1.00 49.62 178 VAL A CA 1
ATOM 1379 C C . VAL A 1 178 ? -24.294 -0.057 10.175 1.00 49.62 178 VAL A C 1
ATOM 1381 O O . VAL A 1 178 ? -24.863 0.992 9.881 1.00 49.62 178 VAL A O 1
ATOM 1384 N N . GLN A 1 179 ? -23.345 -0.549 9.384 1.00 52.81 179 GLN A N 1
ATOM 1385 C CA . GLN A 1 179 ? -23.041 0.099 8.117 1.00 52.81 179 GLN A CA 1
ATOM 1386 C C . GLN A 1 179 ? -24.069 -0.311 7.069 1.00 52.81 179 GLN A C 1
ATOM 1388 O O . GLN A 1 179 ? -24.211 -1.486 6.741 1.00 52.81 179 GLN A O 1
ATOM 1393 N N . LYS A 1 180 ? -24.811 0.679 6.563 1.00 47.25 180 LYS A N 1
ATOM 1394 C CA . LYS A 1 180 ? -25.562 0.530 5.318 1.00 47.25 180 LYS A CA 1
ATOM 1395 C C . LYS A 1 180 ? -24.546 0.155 4.245 1.00 47.25 180 LYS A C 1
ATOM 1397 O O . LYS A 1 180 ? -23.562 0.881 4.096 1.00 47.25 180 LYS A O 1
ATOM 1402 N N . GLU A 1 181 ? -24.780 -0.946 3.535 1.00 49.06 181 GLU A N 1
ATOM 1403 C CA . GLU A 1 181 ? -24.056 -1.231 2.299 1.00 49.06 181 GLU A CA 1
ATOM 1404 C C . GLU A 1 181 ? -24.064 0.050 1.467 1.00 49.06 181 GLU A C 1
ATOM 1406 O O . GLU A 1 181 ? -25.124 0.629 1.204 1.00 49.06 181 GLU A O 1
ATOM 1411 N N . VAL A 1 182 ? -22.878 0.553 1.128 1.00 50.56 182 VAL A N 1
ATOM 1412 C CA . VAL A 1 182 ? -22.796 1.541 0.064 1.00 50.56 182 VAL A CA 1
ATOM 1413 C C . VAL A 1 182 ? -23.329 0.804 -1.156 1.00 50.56 182 VAL A C 1
ATOM 1415 O O . VAL A 1 182 ? -22.772 -0.223 -1.537 1.00 50.56 182 VAL A O 1
ATOM 1418 N N . GLU A 1 183 ? -24.438 1.271 -1.732 1.00 45.28 183 GLU A N 1
ATOM 1419 C CA . GLU A 1 183 ? -24.835 0.863 -3.078 1.00 45.28 183 GLU A CA 1
ATOM 1420 C C . GLU A 1 183 ? -23.699 1.306 -4.003 1.00 45.28 183 GLU A C 1
ATOM 1422 O O . GLU A 1 183 ? -23.642 2.450 -4.457 1.00 45.28 183 GLU A O 1
ATOM 1427 N N . VAL A 1 184 ? -22.715 0.428 -4.200 1.00 50.97 184 VAL A N 1
ATOM 1428 C CA . VAL A 1 184 ? -21.591 0.693 -5.087 1.00 50.97 184 VAL A CA 1
ATOM 1429 C C . VAL A 1 184 ? -22.158 0.611 -6.495 1.00 50.97 184 VAL A C 1
ATOM 1431 O O . VAL A 1 184 ? -22.316 -0.466 -7.060 1.00 50.97 184 VAL A O 1
ATOM 1434 N N . ALA A 1 185 ? -22.479 1.766 -7.071 1.00 46.03 185 ALA A N 1
ATOM 1435 C CA . ALA A 1 185 ? -22.965 1.905 -8.442 1.00 46.03 185 ALA A CA 1
ATOM 1436 C C . ALA A 1 185 ? -21.907 1.539 -9.512 1.00 46.03 185 ALA A C 1
ATOM 1438 O O . ALA A 1 185 ? -22.037 1.921 -10.671 1.00 46.03 185 ALA A O 1
ATOM 1439 N N . CYS A 1 186 ? -20.829 0.843 -9.143 1.00 54.09 186 CYS A N 1
ATOM 1440 C CA . CYS A 1 186 ? -19.575 0.814 -9.882 1.00 54.09 186 CYS A CA 1
ATOM 1441 C C . CYS A 1 186 ? -18.976 -0.603 -9.939 1.00 54.09 186 CYS A C 1
ATOM 1443 O O . CYS A 1 186 ? -18.850 -1.285 -8.921 1.00 54.09 186 CYS A O 1
ATOM 1445 N N . SER A 1 187 ? -18.531 -1.017 -11.130 1.00 63.75 187 SER A N 1
ATOM 1446 C CA . SER A 1 187 ? -17.853 -2.293 -11.366 1.00 63.75 187 SER A CA 1
ATOM 1447 C C . SER A 1 187 ? -16.403 -2.260 -10.872 1.00 63.75 187 SER A C 1
ATOM 1449 O O . SER A 1 187 ? -15.467 -2.057 -11.646 1.00 63.75 187 SER A O 1
ATOM 1451 N N . VAL A 1 188 ? -16.190 -2.479 -9.576 1.00 75.88 188 VAL A N 1
ATOM 1452 C CA . VAL A 1 188 ? -14.865 -2.903 -9.108 1.00 75.88 188 VAL A CA 1
ATOM 1453 C C . VAL A 1 188 ? -14.637 -4.312 -9.658 1.00 75.88 188 VAL A C 1
ATOM 1455 O O . VAL A 1 188 ? -15.378 -5.234 -9.327 1.00 75.88 188 VAL A O 1
ATOM 1458 N N . GLN A 1 189 ? -13.658 -4.474 -10.549 1.00 79.81 189 GLN A N 1
ATOM 1459 C CA . GLN A 1 189 ? -13.464 -5.731 -11.287 1.00 79.81 189 GLN A CA 1
ATOM 1460 C C . GLN A 1 189 ? -12.863 -6.858 -10.434 1.00 79.81 189 GLN A C 1
ATOM 1462 O O . GLN A 1 189 ? -12.878 -8.019 -10.840 1.00 79.81 189 GLN A O 1
ATOM 1467 N N . ILE A 1 190 ? -12.319 -6.523 -9.261 1.00 88.81 190 ILE A N 1
ATOM 1468 C CA . ILE A 1 190 ? -11.651 -7.465 -8.364 1.00 88.81 190 ILE A CA 1
ATOM 1469 C C . ILE A 1 190 ? -12.199 -7.361 -6.942 1.00 88.81 190 ILE A C 1
ATOM 1471 O O . ILE A 1 190 ? -12.619 -6.299 -6.489 1.00 88.81 190 ILE A O 1
ATOM 1475 N N . ASP A 1 191 ? -12.120 -8.461 -6.199 1.00 93.00 191 ASP A N 1
ATOM 1476 C CA . ASP A 1 191 ? -12.323 -8.439 -4.752 1.00 93.00 191 ASP A CA 1
ATOM 1477 C C . ASP A 1 191 ? -11.134 -7.728 -4.081 1.00 93.00 191 ASP A C 1
ATOM 1479 O O . ASP A 1 191 ? -10.015 -8.254 -4.051 1.00 93.00 191 ASP A O 1
ATOM 1483 N N . LEU A 1 192 ? -11.380 -6.518 -3.566 1.00 95.38 192 LEU A N 1
ATOM 1484 C CA . LEU A 1 192 ? -10.370 -5.680 -2.916 1.00 95.38 192 LEU A CA 1
ATOM 1485 C C . LEU A 1 192 ? -9.902 -6.252 -1.573 1.00 95.38 192 LEU A C 1
ATOM 1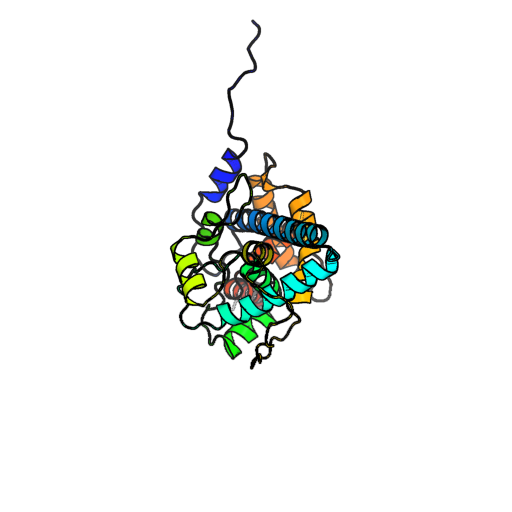487 O O . LEU A 1 192 ? -8.715 -6.153 -1.264 1.00 95.38 192 LEU A O 1
ATOM 1491 N N . CYS A 1 193 ? -10.779 -6.902 -0.802 1.00 94.88 193 CYS A N 1
ATOM 1492 C CA . CYS A 1 193 ? -10.383 -7.579 0.436 1.00 94.88 193 CYS A CA 1
ATOM 1493 C C . CYS A 1 193 ? -9.415 -8.726 0.118 1.00 94.88 193 CYS A C 1
ATOM 1495 O O . CYS A 1 193 ? -8.350 -8.845 0.732 1.00 94.88 193 CYS A O 1
ATOM 1497 N N . ALA A 1 194 ? -9.735 -9.529 -0.900 1.00 93.31 194 ALA A N 1
ATOM 1498 C CA . ALA A 1 194 ? -8.857 -10.594 -1.366 1.00 93.31 194 ALA A CA 1
ATOM 1499 C C . ALA A 1 194 ? -7.557 -10.052 -1.986 1.00 93.31 194 ALA A C 1
ATOM 1501 O O . ALA A 1 194 ? -6.506 -10.667 -1.815 1.00 93.31 194 ALA A O 1
ATOM 1502 N N . ALA A 1 195 ? -7.601 -8.916 -2.693 1.00 95.25 195 ALA A N 1
ATOM 1503 C CA . ALA A 1 195 ? -6.413 -8.266 -3.249 1.00 95.25 195 ALA A CA 1
ATOM 1504 C C . ALA A 1 195 ? -5.445 -7.822 -2.149 1.00 95.25 195 ALA A C 1
ATOM 1506 O O . ALA A 1 195 ? -4.262 -8.151 -2.221 1.00 95.25 195 ALA A O 1
ATOM 1507 N N . VAL A 1 196 ? -5.957 -7.169 -1.101 1.00 96.81 196 VAL A N 1
ATOM 1508 C CA . VAL A 1 196 ? -5.169 -6.825 0.089 1.00 96.81 196 VAL A CA 1
ATOM 1509 C C . VAL A 1 196 ? -4.585 -8.093 0.714 1.00 96.81 196 VAL A C 1
ATOM 1511 O O . VAL A 1 196 ? -3.381 -8.163 0.952 1.00 96.81 196 VAL A O 1
ATOM 1514 N N . GLY A 1 197 ? -5.401 -9.137 0.898 1.00 94.31 197 GLY A N 1
ATOM 1515 C CA . GLY A 1 197 ? -4.958 -10.423 1.442 1.00 94.31 197 GLY A CA 1
ATOM 1516 C C . GLY A 1 197 ? -3.789 -11.056 0.676 1.00 94.31 197 GLY A C 1
ATOM 1517 O O . GLY A 1 197 ? -2.825 -11.487 1.303 1.00 94.31 197 GLY A O 1
ATOM 1518 N N . ARG A 1 198 ? -3.822 -11.058 -0.666 1.00 92.44 198 ARG A N 1
ATOM 1519 C CA . ARG A 1 198 ? -2.742 -11.612 -1.511 1.00 92.44 198 ARG A CA 1
ATOM 1520 C C . ARG A 1 198 ? -1.398 -10.899 -1.328 1.00 92.44 198 ARG A C 1
ATOM 1522 O O . ARG A 1 198 ? -0.359 -11.526 -1.501 1.00 92.44 198 ARG A O 1
ATOM 1529 N N . GLN A 1 199 ? -1.415 -9.616 -0.976 1.00 91.06 199 GLN A N 1
ATOM 1530 C CA . GLN A 1 199 ? -0.212 -8.785 -0.857 1.00 91.06 199 GLN A CA 1
ATOM 1531 C C . GLN A 1 199 ? 0.405 -8.799 0.551 1.00 91.06 199 GLN A C 1
ATOM 1533 O O . GLN A 1 199 ? 1.547 -8.367 0.751 1.00 91.06 199 GLN A O 1
ATOM 1538 N N . PHE A 1 200 ? -0.309 -9.338 1.543 1.00 90.44 200 PHE A N 1
ATOM 1539 C CA . PHE A 1 200 ? 0.187 -9.400 2.916 1.00 90.44 200 PHE A CA 1
ATOM 1540 C C . PHE A 1 200 ? 1.358 -10.366 3.094 1.00 90.44 200 PHE A C 1
ATOM 1542 O O . PHE A 1 200 ? 2.306 -10.013 3.789 1.00 90.44 200 PHE A O 1
ATOM 1549 N N . ASP A 1 201 ? 1.364 -11.517 2.415 1.00 88.69 201 ASP A N 1
ATOM 1550 C CA . ASP A 1 201 ? 2.489 -12.462 2.490 1.00 88.69 201 ASP A CA 1
ATOM 1551 C C . ASP A 1 201 ? 3.802 -11.822 2.009 1.00 88.69 201 ASP A C 1
ATOM 1553 O O . ASP A 1 201 ? 4.875 -12.079 2.561 1.00 88.69 201 ASP A O 1
ATOM 1557 N N . PHE A 1 202 ? 3.725 -10.979 0.974 1.00 92.00 202 PHE A N 1
ATOM 1558 C CA . PHE A 1 202 ? 4.860 -10.187 0.506 1.00 92.00 202 PHE A CA 1
ATOM 1559 C C . PHE A 1 202 ? 5.283 -9.169 1.574 1.00 92.00 202 PHE A C 1
ATOM 1561 O O . PHE A 1 202 ? 6.449 -9.138 1.966 1.00 92.00 202 PHE A O 1
ATOM 1568 N N . SER A 1 203 ? 4.330 -8.402 2.109 1.00 93.31 203 SER A N 1
ATOM 1569 C CA . SER A 1 203 ? 4.576 -7.382 3.141 1.00 93.31 203 SER A CA 1
ATOM 1570 C C . SER A 1 203 ? 5.246 -7.966 4.392 1.00 93.31 203 SER A C 1
ATOM 1572 O O . SER A 1 203 ? 6.240 -7.422 4.871 1.00 93.31 203 SER A O 1
ATOM 1574 N N . GLU A 1 204 ? 4.773 -9.118 4.875 1.00 92.12 204 GLU A N 1
ATOM 1575 C CA . GLU A 1 204 ? 5.329 -9.810 6.043 1.00 92.12 204 GLU A CA 1
ATOM 1576 C C . GLU A 1 204 ? 6.757 -10.310 5.790 1.00 92.12 204 GLU A C 1
ATOM 1578 O O . GLU A 1 204 ? 7.627 -10.161 6.655 1.00 92.12 204 GLU A O 1
ATOM 1583 N N . LYS A 1 205 ? 7.043 -10.845 4.593 1.00 92.69 205 LYS A N 1
ATOM 1584 C CA . LYS A 1 205 ? 8.410 -11.228 4.204 1.00 92.69 205 LYS A CA 1
ATOM 1585 C C . LYS A 1 205 ? 9.337 -10.014 4.206 1.00 92.69 205 LYS A C 1
ATOM 1587 O O . LYS A 1 205 ? 10.387 -10.071 4.846 1.00 92.69 205 LYS A O 1
ATOM 1592 N N . MET A 1 206 ? 8.943 -8.916 3.560 1.00 91.88 206 MET A N 1
ATOM 1593 C CA . MET A 1 206 ? 9.753 -7.692 3.501 1.00 91.88 206 MET A CA 1
ATOM 1594 C C . MET A 1 206 ? 9.997 -7.100 4.892 1.00 91.88 206 MET A C 1
ATOM 1596 O O . MET A 1 206 ? 11.139 -6.781 5.230 1.00 91.88 206 MET A O 1
ATOM 1600 N N . TYR A 1 207 ? 8.953 -7.038 5.725 1.00 90.06 207 TYR A N 1
ATOM 1601 C CA . TYR A 1 207 ? 9.042 -6.601 7.117 1.00 90.06 207 TYR A CA 1
ATOM 1602 C C . TYR A 1 207 ? 10.025 -7.460 7.924 1.00 90.06 207 TYR A C 1
ATOM 1604 O O . TYR A 1 207 ? 10.906 -6.930 8.600 1.00 90.06 207 TYR A O 1
ATOM 1612 N N . SER A 1 208 ? 9.932 -8.790 7.810 1.00 89.06 208 SER A N 1
ATOM 1613 C CA . SER A 1 208 ? 10.784 -9.720 8.564 1.00 89.06 208 SER A CA 1
ATOM 1614 C C . SER A 1 208 ? 12.270 -9.614 8.209 1.00 89.06 208 SER A C 1
ATOM 1616 O O . SER A 1 208 ? 13.128 -9.808 9.070 1.00 89.06 208 SER A O 1
ATOM 1618 N N . LEU A 1 209 ? 12.578 -9.284 6.951 1.00 86.56 209 LEU A N 1
ATOM 1619 C CA . LEU A 1 209 ? 13.949 -9.128 6.472 1.00 86.56 209 LEU A CA 1
ATOM 1620 C C . LEU A 1 209 ? 14.576 -7.798 6.883 1.00 86.56 209 LEU A C 1
ATOM 1622 O O . LEU A 1 209 ? 15.801 -7.706 6.950 1.00 86.56 209 LEU A O 1
ATOM 1626 N N . ASN A 1 210 ? 13.752 -6.789 7.171 1.00 84.12 210 ASN A N 1
ATOM 1627 C CA . ASN A 1 210 ? 14.178 -5.555 7.818 1.00 84.12 210 ASN A CA 1
ATOM 1628 C C . ASN A 1 210 ? 15.302 -4.800 7.068 1.00 84.12 210 ASN A C 1
ATOM 1630 O O . ASN A 1 210 ? 16.220 -4.247 7.678 1.00 84.12 210 ASN A O 1
ATOM 1634 N N . TRP A 1 211 ? 15.238 -4.783 5.729 1.00 83.38 211 TRP A N 1
ATOM 1635 C CA . TRP A 1 211 ? 16.309 -4.276 4.855 1.00 83.38 211 TRP A CA 1
ATOM 1636 C C . TRP A 1 211 ? 16.727 -2.838 5.144 1.00 83.38 211 TRP A C 1
ATOM 1638 O O . TRP A 1 211 ? 17.911 -2.526 5.068 1.00 83.38 211 TRP A O 1
ATOM 1648 N N . LEU A 1 212 ? 15.783 -1.969 5.514 1.00 82.94 212 LEU A N 1
ATOM 1649 C CA . LEU A 1 212 ? 16.069 -0.556 5.788 1.00 82.94 212 LEU A CA 1
ATOM 1650 C C . LEU A 1 212 ? 16.985 -0.344 6.996 1.00 82.94 212 LEU A C 1
ATOM 1652 O O . LEU A 1 212 ? 17.616 0.704 7.108 1.00 82.94 212 LEU A O 1
ATOM 1656 N N . ARG A 1 213 ? 17.061 -1.329 7.897 1.00 82.94 213 ARG A N 1
ATOM 1657 C CA . ARG A 1 213 ? 17.922 -1.290 9.083 1.00 82.94 213 ARG A CA 1
ATOM 1658 C C . ARG A 1 213 ? 19.281 -1.964 8.831 1.00 82.94 213 ARG A C 1
ATOM 1660 O O . ARG A 1 213 ? 20.121 -1.998 9.729 1.00 82.94 213 ARG A O 1
ATOM 1667 N N . CYS A 1 214 ? 19.532 -2.484 7.625 1.00 83.25 214 CYS A N 1
ATOM 1668 C CA . CYS A 1 214 ? 20.833 -3.028 7.240 1.00 83.25 214 CYS A CA 1
ATOM 1669 C C . CYS A 1 214 ? 21.827 -1.910 6.862 1.00 83.25 214 CYS A C 1
ATOM 1671 O O . CYS A 1 214 ? 21.449 -0.955 6.185 1.00 83.25 214 CYS A O 1
ATOM 1673 N N . PRO A 1 215 ? 23.128 -2.050 7.194 1.00 82.38 215 PRO A N 1
ATOM 1674 C CA . PRO A 1 215 ? 24.143 -1.040 6.870 1.00 82.38 215 PRO A CA 1
ATOM 1675 C C . PRO A 1 215 ? 24.371 -0.850 5.362 1.00 82.38 215 PRO A C 1
ATOM 1677 O O . PRO A 1 215 ? 24.906 0.177 4.966 1.00 82.38 215 PRO A O 1
ATOM 1680 N N . PHE A 1 216 ? 23.945 -1.814 4.538 1.00 84.62 216 PHE A N 1
ATOM 1681 C CA . PHE A 1 216 ? 24.090 -1.811 3.076 1.00 84.62 216 PHE A CA 1
ATOM 1682 C C . PHE A 1 216 ? 22.746 -1.635 2.344 1.00 84.62 216 PHE A C 1
ATOM 1684 O O . PHE A 1 216 ? 22.563 -2.138 1.233 1.00 84.62 216 PHE A O 1
ATOM 1691 N N . ALA A 1 217 ? 21.750 -1.014 2.992 1.00 86.19 217 ALA A N 1
ATOM 1692 C CA . ALA A 1 217 ? 20.404 -0.860 2.431 1.00 86.19 217 ALA A CA 1
ATOM 1693 C C . ALA A 1 217 ? 20.412 -0.116 1.084 1.00 86.19 217 ALA A C 1
ATOM 1695 O O . ALA A 1 217 ? 19.682 -0.494 0.167 1.00 86.19 217 ALA A O 1
ATOM 1696 N N . ARG A 1 218 ? 21.278 0.898 0.946 1.00 87.50 218 ARG A N 1
ATOM 1697 C CA . ARG A 1 218 ? 21.452 1.672 -0.289 1.00 87.50 218 ARG A CA 1
ATOM 1698 C C . ARG A 1 218 ? 21.914 0.788 -1.436 1.00 87.50 218 ARG A C 1
ATOM 1700 O O . ARG A 1 218 ? 21.220 0.680 -2.439 1.00 87.50 218 ARG A O 1
ATOM 1707 N N . GLU A 1 219 ? 23.051 0.129 -1.257 1.00 88.75 219 GLU A N 1
ATOM 1708 C CA . GLU A 1 219 ? 23.680 -0.721 -2.266 1.00 88.75 219 GLU A CA 1
ATOM 1709 C C . GLU A 1 219 ? 22.779 -1.906 -2.624 1.00 88.75 219 GLU A C 1
ATOM 1711 O O . GLU A 1 219 ? 22.749 -2.356 -3.769 1.00 88.75 219 GLU A O 1
ATOM 1716 N N . THR A 1 220 ? 22.017 -2.400 -1.643 1.00 90.50 220 THR A N 1
ATOM 1717 C CA . THR A 1 220 ? 21.003 -3.433 -1.865 1.00 90.50 220 THR A CA 1
ATOM 1718 C C . THR A 1 220 ? 19.924 -2.917 -2.808 1.00 90.50 220 THR A C 1
ATOM 1720 O O . THR A 1 220 ? 19.698 -3.540 -3.839 1.00 90.50 220 THR A O 1
ATOM 1723 N N . LEU A 1 221 ? 19.302 -1.770 -2.518 1.00 91.50 221 LEU A N 1
ATOM 1724 C CA . LEU A 1 221 ? 18.236 -1.207 -3.355 1.00 91.50 221 LEU A CA 1
ATOM 1725 C C . LEU A 1 221 ? 18.725 -0.784 -4.749 1.00 91.50 221 LEU A C 1
ATOM 1727 O O . LEU A 1 221 ? 18.015 -0.997 -5.729 1.00 91.50 221 LEU A O 1
ATOM 1731 N N . GLU A 1 222 ? 19.949 -0.266 -4.868 1.00 90.69 222 GLU A N 1
ATOM 1732 C CA . GLU A 1 222 ? 20.579 0.025 -6.165 1.00 90.69 222 GLU A CA 1
ATOM 1733 C C . GLU A 1 222 ? 20.732 -1.247 -7.012 1.00 90.69 222 GLU A C 1
ATOM 1735 O O . GLU A 1 222 ? 20.409 -1.253 -8.202 1.00 90.69 222 GLU A O 1
ATOM 1740 N N . ARG A 1 223 ? 21.157 -2.356 -6.392 1.00 91.88 223 ARG A N 1
ATOM 1741 C CA . ARG A 1 223 ? 21.234 -3.655 -7.067 1.00 91.88 223 ARG A CA 1
ATOM 1742 C C . ARG A 1 223 ? 19.854 -4.178 -7.463 1.00 91.88 223 ARG A C 1
ATOM 1744 O O . ARG A 1 223 ? 19.709 -4.638 -8.590 1.00 91.88 223 ARG A O 1
ATOM 1751 N N . CYS A 1 224 ? 18.853 -4.044 -6.589 1.00 93.25 224 CYS A N 1
ATOM 1752 C CA . CYS A 1 224 ? 17.474 -4.449 -6.884 1.00 93.25 224 CYS A CA 1
ATOM 1753 C C . CYS A 1 224 ? 16.952 -3.747 -8.146 1.00 93.25 224 CYS A C 1
ATOM 1755 O O . CYS A 1 224 ? 16.355 -4.387 -9.008 1.00 93.25 224 CYS A O 1
ATOM 1757 N N . ALA A 1 225 ? 17.200 -2.437 -8.273 1.00 91.81 225 ALA A N 1
ATOM 1758 C CA . ALA A 1 225 ? 16.769 -1.648 -9.424 1.00 91.81 225 ALA A CA 1
ATOM 1759 C C . ALA A 1 225 ? 17.454 -2.091 -10.729 1.00 91.81 225 ALA A C 1
ATOM 1761 O O . ALA A 1 225 ? 16.809 -2.150 -11.777 1.00 91.81 225 ALA A O 1
ATOM 1762 N N . LEU A 1 226 ? 18.742 -2.448 -10.671 1.00 91.56 226 LEU A N 1
ATOM 1763 C CA . LEU A 1 226 ? 19.467 -3.002 -11.818 1.00 91.56 226 LEU A CA 1
ATOM 1764 C C . LEU A 1 226 ? 18.948 -4.398 -12.204 1.00 91.56 226 LEU A C 1
ATOM 1766 O O . LEU A 1 226 ? 18.723 -4.683 -13.378 1.00 91.56 226 LEU A O 1
ATOM 1770 N N . GLU A 1 227 ? 18.737 -5.273 -11.223 1.00 93.94 227 GLU A N 1
ATOM 1771 C CA . GLU A 1 227 ? 18.213 -6.625 -11.446 1.00 93.94 227 GLU A CA 1
ATOM 1772 C C . GLU A 1 227 ? 16.784 -6.596 -11.992 1.00 93.94 227 GLU A C 1
ATOM 1774 O O . GLU A 1 227 ? 16.454 -7.403 -12.859 1.00 93.94 227 GLU A O 1
ATOM 1779 N N . TYR A 1 228 ? 15.965 -5.628 -11.571 1.00 94.56 228 TYR A N 1
ATOM 1780 C CA . TYR A 1 228 ? 14.628 -5.407 -12.116 1.00 94.56 228 TYR A CA 1
ATOM 1781 C C . TYR A 1 228 ? 14.652 -5.109 -13.620 1.00 94.56 228 TYR A C 1
ATOM 1783 O O . TYR A 1 228 ? 13.865 -5.689 -14.362 1.00 94.56 228 TYR A O 1
ATOM 1791 N N . GLN A 1 229 ? 15.594 -4.291 -14.101 1.00 90.50 229 GLN A N 1
ATOM 1792 C CA . GLN A 1 229 ? 15.746 -4.021 -15.539 1.00 90.50 229 GLN A CA 1
ATOM 1793 C C . GLN A 1 229 ? 16.073 -5.288 -16.330 1.00 90.50 229 GLN A C 1
ATOM 1795 O O . GLN A 1 229 ? 15.470 -5.561 -17.370 1.00 90.50 229 GLN A O 1
ATOM 1800 N N . HIS A 1 230 ? 17.016 -6.087 -15.824 1.00 91.44 230 HIS A N 1
ATOM 1801 C CA . HIS A 1 230 ? 17.373 -7.358 -16.449 1.00 91.44 230 HIS A CA 1
ATOM 1802 C C . HIS A 1 230 ? 16.206 -8.347 -16.427 1.00 91.44 230 HIS A C 1
ATOM 1804 O O . HIS A 1 230 ? 15.966 -9.036 -17.417 1.00 91.44 230 HIS A O 1
ATOM 1810 N N . PHE A 1 231 ? 15.464 -8.397 -15.321 1.00 91.62 231 PHE A N 1
ATOM 1811 C CA . PHE A 1 231 ? 14.284 -9.236 -15.182 1.00 91.62 231 PHE A CA 1
ATOM 1812 C C . PHE A 1 231 ? 13.177 -8.833 -16.160 1.00 91.62 231 PHE A C 1
ATOM 1814 O O . PHE A 1 231 ? 12.603 -9.702 -16.809 1.00 91.62 231 PHE A O 1
ATOM 1821 N N . PHE A 1 232 ? 12.911 -7.535 -16.326 1.00 88.12 232 PHE A N 1
ATOM 1822 C CA . PHE A 1 232 ? 11.879 -7.064 -17.249 1.00 88.12 232 PHE A CA 1
ATOM 1823 C C . PHE A 1 232 ? 12.199 -7.433 -18.700 1.00 88.12 232 PHE A C 1
ATOM 1825 O O . PHE A 1 232 ? 11.328 -7.885 -19.442 1.00 88.12 232 PHE A O 1
ATOM 1832 N N . LYS A 1 233 ? 13.477 -7.335 -19.083 1.00 87.25 233 LYS A N 1
ATOM 1833 C CA . LYS A 1 233 ? 13.950 -7.842 -20.373 1.00 87.25 233 LYS A CA 1
ATOM 1834 C C . LYS A 1 233 ? 13.776 -9.359 -20.484 1.00 87.25 233 LYS A C 1
ATOM 1836 O O . LYS A 1 233 ? 13.285 -9.842 -21.496 1.00 87.25 233 LYS A O 1
ATOM 1841 N N . LEU A 1 234 ? 14.124 -10.104 -19.434 1.00 89.38 234 LEU A N 1
ATOM 1842 C CA . LEU A 1 234 ? 14.003 -11.561 -19.404 1.00 89.38 234 LEU A CA 1
ATOM 1843 C C . LEU A 1 234 ? 12.556 -12.030 -19.620 1.00 89.38 234 LEU A C 1
ATOM 1845 O O . LEU A 1 234 ? 12.340 -12.930 -20.426 1.00 89.38 234 LEU A O 1
ATOM 1849 N N . ILE A 1 235 ? 11.574 -11.441 -18.930 1.00 88.31 235 ILE A N 1
ATOM 1850 C CA . ILE A 1 235 ? 10.162 -11.831 -19.088 1.00 88.31 235 ILE A CA 1
ATOM 1851 C C . ILE A 1 235 ? 9.593 -11.404 -20.445 1.00 88.31 235 ILE A C 1
ATOM 1853 O O . ILE A 1 235 ? 8.780 -12.128 -21.013 1.00 88.31 235 ILE A O 1
ATOM 1857 N N . ALA A 1 236 ? 10.061 -10.280 -20.999 1.00 85.38 236 ALA A N 1
ATOM 1858 C CA . ALA A 1 236 ? 9.696 -9.847 -22.345 1.00 85.38 236 ALA A CA 1
ATOM 1859 C C . ALA A 1 236 ? 10.259 -10.790 -23.425 1.00 85.38 236 ALA A C 1
ATOM 1861 O O . ALA A 1 236 ? 9.570 -11.093 -24.395 1.00 85.38 236 ALA A O 1
ATOM 1862 N N . ASP A 1 237 ? 11.476 -11.307 -23.232 1.00 85.88 237 ASP A N 1
ATOM 1863 C CA . ASP A 1 237 ? 12.125 -12.251 -24.151 1.00 85.88 237 ASP A CA 1
ATOM 1864 C C . ASP A 1 237 ? 11.560 -13.688 -24.033 1.00 85.88 237 ASP A C 1
ATOM 1866 O O . ASP A 1 237 ? 11.854 -14.541 -24.871 1.00 85.88 237 ASP A O 1
ATOM 1870 N N . ASN A 1 238 ? 10.766 -13.984 -22.996 1.00 86.75 238 ASN A N 1
ATOM 1871 C CA . ASN A 1 238 ? 10.294 -15.334 -22.671 1.00 86.75 238 ASN A CA 1
ATOM 1872 C C . ASN A 1 238 ? 8.800 -15.356 -22.300 1.00 86.75 238 ASN A C 1
ATOM 1874 O O . ASN A 1 238 ? 8.420 -15.934 -21.283 1.00 86.75 238 ASN A O 1
ATOM 1878 N N . THR A 1 239 ? 7.944 -14.758 -23.132 1.00 84.56 239 THR A N 1
ATOM 1879 C CA . THR A 1 239 ? 6.494 -14.615 -22.872 1.00 84.56 239 THR A CA 1
ATOM 1880 C C . THR A 1 239 ? 5.739 -15.936 -22.681 1.00 84.56 239 THR A C 1
ATOM 1882 O O . THR A 1 239 ? 4.692 -15.956 -22.042 1.00 84.56 239 THR A O 1
ATOM 1885 N N . GLU A 1 240 ? 6.270 -17.043 -23.203 1.00 86.62 240 GLU A N 1
ATOM 1886 C CA . GLU A 1 240 ? 5.707 -18.393 -23.048 1.00 86.62 240 GLU A CA 1
ATOM 1887 C C . GLU A 1 240 ? 6.040 -19.038 -21.687 1.00 86.62 240 GLU A C 1
ATOM 1889 O O . GLU A 1 240 ? 5.484 -20.077 -21.326 1.00 86.62 240 GLU A O 1
ATOM 1894 N N . LEU A 1 241 ? 6.977 -18.460 -20.925 1.00 83.31 241 LEU A N 1
ATOM 1895 C CA . LEU A 1 241 ? 7.423 -18.986 -19.639 1.00 83.31 241 LEU A CA 1
ATOM 1896 C C . LEU A 1 241 ? 6.823 -18.184 -18.481 1.00 83.31 241 LEU A C 1
ATOM 1898 O O . LEU A 1 241 ? 6.916 -16.961 -18.419 1.00 83.31 241 LEU A O 1
ATOM 1902 N N . ALA A 1 242 ? 6.294 -18.895 -17.485 1.00 83.88 242 ALA A N 1
ATOM 1903 C CA . ALA A 1 242 ? 5.882 -18.302 -16.216 1.00 83.88 242 ALA A CA 1
ATOM 1904 C C . ALA A 1 242 ? 7.112 -18.019 -15.329 1.00 83.88 242 ALA A C 1
ATOM 1906 O O . ALA A 1 242 ? 7.420 -18.772 -14.404 1.00 83.88 242 ALA A O 1
ATOM 1907 N N . ILE A 1 243 ? 7.848 -16.951 -15.640 1.00 87.12 243 ILE A N 1
ATOM 1908 C CA . ILE A 1 243 ? 9.031 -16.527 -14.885 1.00 87.12 243 ILE A CA 1
ATOM 1909 C C . ILE A 1 243 ? 8.593 -15.658 -13.703 1.00 87.12 243 ILE A C 1
ATOM 1911 O O . ILE A 1 243 ? 7.970 -14.615 -13.883 1.00 87.12 243 ILE A O 1
ATOM 1915 N N . MET A 1 244 ? 8.945 -16.080 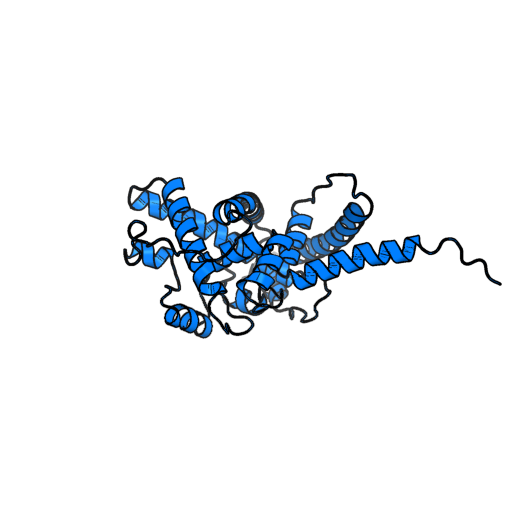-12.488 1.00 86.25 244 MET A N 1
ATOM 1916 C CA . MET A 1 244 ? 8.647 -15.343 -11.257 1.00 86.25 244 MET A CA 1
ATOM 1917 C C . MET A 1 244 ? 9.857 -14.511 -10.810 1.00 86.25 244 MET A C 1
ATOM 1919 O O . MET A 1 244 ? 10.991 -14.994 -10.912 1.00 86.25 244 MET A O 1
ATOM 1923 N N . PRO A 1 245 ? 9.648 -13.288 -10.295 1.00 92.31 245 PRO A N 1
ATOM 1924 C CA . PRO A 1 245 ? 10.730 -12.462 -9.784 1.00 92.31 245 PRO A CA 1
ATOM 1925 C C . PRO A 1 245 ? 11.298 -13.049 -8.489 1.00 92.31 245 PRO A C 1
ATOM 1927 O O . PRO A 1 245 ? 10.625 -13.731 -7.714 1.00 92.31 245 PRO A O 1
ATOM 1930 N N . THR A 1 246 ? 12.564 -12.747 -8.222 1.00 93.06 246 THR A N 1
ATOM 1931 C CA . THR A 1 246 ? 13.113 -12.850 -6.869 1.00 93.06 246 THR A CA 1
ATOM 1932 C C . THR A 1 246 ? 12.470 -11.788 -5.979 1.00 93.06 246 THR A C 1
ATOM 1934 O O . THR A 1 246 ? 12.054 -10.738 -6.458 1.00 93.06 246 THR A O 1
ATOM 1937 N N . LEU A 1 247 ? 12.460 -12.002 -4.660 1.00 91.81 247 LEU A N 1
ATOM 1938 C CA . LEU A 1 247 ? 11.807 -11.087 -3.710 1.00 91.81 247 LEU A CA 1
ATOM 1939 C C . LEU A 1 247 ? 12.271 -9.617 -3.827 1.00 91.81 247 LEU A C 1
ATOM 1941 O O . LEU A 1 247 ? 11.489 -8.694 -3.630 1.00 91.81 247 LEU A O 1
ATOM 1945 N N . HIS A 1 248 ? 13.545 -9.388 -4.150 1.00 91.31 248 HIS A N 1
ATOM 1946 C CA . HIS A 1 248 ? 14.110 -8.043 -4.295 1.00 91.31 248 HIS A CA 1
ATOM 1947 C C . HIS A 1 248 ? 13.748 -7.361 -5.616 1.00 91.31 248 HIS A C 1
ATOM 1949 O O . HIS A 1 248 ? 13.512 -6.155 -5.626 1.00 91.31 248 HIS A O 1
ATOM 1955 N N . VAL A 1 249 ? 13.648 -8.121 -6.709 1.00 94.69 249 VAL A N 1
ATOM 1956 C CA . VAL A 1 249 ? 13.098 -7.624 -7.976 1.00 94.69 249 VAL A CA 1
ATOM 1957 C C . VAL A 1 249 ? 11.611 -7.320 -7.810 1.00 94.69 249 VAL A C 1
ATOM 1959 O O . VAL A 1 249 ? 11.135 -6.293 -8.289 1.00 94.69 249 VAL A O 1
ATOM 1962 N N . ASP A 1 250 ? 10.900 -8.180 -7.081 1.00 95.00 250 ASP A N 1
ATOM 1963 C CA . ASP A 1 250 ? 9.468 -8.057 -6.812 1.00 95.00 250 ASP A CA 1
ATOM 1964 C C . ASP A 1 250 ? 9.139 -6.774 -6.032 1.00 95.00 250 ASP A C 1
ATOM 1966 O O . ASP A 1 250 ? 8.169 -6.091 -6.341 1.00 95.00 250 ASP A O 1
ATOM 1970 N N . LEU A 1 251 ? 10.012 -6.343 -5.107 1.00 95.75 251 LEU A N 1
ATOM 1971 C CA . LEU A 1 251 ? 9.893 -5.029 -4.460 1.00 95.75 251 LEU A CA 1
ATOM 1972 C C . LEU A 1 251 ? 9.888 -3.881 -5.471 1.00 95.75 251 LEU A C 1
ATOM 1974 O O . LEU A 1 251 ? 9.021 -3.008 -5.398 1.00 95.75 251 LEU A O 1
ATOM 1978 N N . VAL A 1 252 ? 10.851 -3.851 -6.393 1.00 96.00 252 VAL A N 1
ATOM 1979 C CA . VAL A 1 252 ? 10.937 -2.775 -7.393 1.00 96.00 252 VAL A CA 1
ATOM 1980 C C . VAL A 1 252 ? 9.739 -2.843 -8.335 1.00 96.00 252 VAL A C 1
ATOM 1982 O O . VAL A 1 252 ? 9.145 -1.812 -8.643 1.00 96.00 252 VAL A O 1
ATOM 1985 N N . TRP A 1 253 ? 9.321 -4.049 -8.722 1.00 95.56 253 TRP A N 1
ATOM 1986 C CA . TRP A 1 253 ? 8.152 -4.246 -9.570 1.00 95.56 253 TRP A CA 1
ATOM 1987 C C . TRP A 1 253 ? 6.862 -3.766 -8.899 1.00 95.56 253 TRP A C 1
ATOM 1989 O O . TRP A 1 253 ? 6.118 -2.984 -9.492 1.00 95.56 253 TRP A O 1
ATOM 1999 N N . HIS A 1 254 ? 6.604 -4.163 -7.652 1.00 96.12 254 HIS A N 1
ATOM 2000 C CA . HIS A 1 254 ? 5.467 -3.652 -6.892 1.00 96.12 254 HIS A CA 1
ATOM 2001 C C . HIS A 1 254 ? 5.548 -2.129 -6.753 1.00 96.12 254 HIS A C 1
ATOM 2003 O O . HIS A 1 254 ? 4.551 -1.457 -6.974 1.00 96.12 254 HIS A O 1
ATOM 2009 N N . THR A 1 255 ? 6.730 -1.565 -6.475 1.00 96.75 255 THR A N 1
ATOM 2010 C CA . THR A 1 255 ? 6.917 -0.102 -6.405 1.00 96.75 255 THR A CA 1
ATOM 2011 C C . THR A 1 255 ? 6.548 0.580 -7.724 1.00 96.75 255 THR A C 1
ATOM 2013 O O . THR A 1 255 ? 5.886 1.611 -7.710 1.00 96.75 255 THR A O 1
ATOM 2016 N N . HIS A 1 256 ? 6.907 -0.010 -8.865 1.00 95.12 256 HIS A N 1
ATOM 2017 C CA . HIS A 1 256 ? 6.596 0.543 -10.182 1.00 95.12 256 HIS A CA 1
ATOM 2018 C C . HIS A 1 256 ? 5.095 0.532 -10.477 1.00 95.12 256 HIS A C 1
ATOM 2020 O O . HIS A 1 256 ? 4.552 1.515 -10.974 1.00 95.12 256 HIS A O 1
ATOM 2026 N N . GLN A 1 257 ? 4.405 -0.553 -10.118 1.00 95.62 257 GLN A N 1
ATOM 2027 C CA . GLN A 1 257 ? 2.956 -0.683 -10.300 1.00 95.62 257 GLN A CA 1
ATOM 2028 C C . GLN A 1 257 ? 2.151 0.344 -9.487 1.00 95.62 257 GLN A C 1
ATOM 2030 O O . GLN A 1 257 ? 1.025 0.665 -9.860 1.00 95.62 257 GLN A O 1
ATOM 2035 N N . LEU A 1 258 ? 2.733 0.920 -8.429 1.00 96.31 258 LEU A N 1
ATOM 2036 C CA . LEU A 1 258 ? 2.130 2.007 -7.645 1.00 96.31 258 LEU A CA 1
ATOM 2037 C C . LEU A 1 258 ? 2.172 3.372 -8.352 1.00 96.31 258 LEU A C 1
ATOM 2039 O O . LEU A 1 258 ? 1.695 4.347 -7.777 1.00 96.31 258 LEU A O 1
ATOM 2043 N N . SER A 1 259 ? 2.660 3.408 -9.598 1.00 94.12 259 SER A N 1
ATOM 2044 C CA . SER A 1 259 ? 2.483 4.484 -10.578 1.00 94.12 259 SER A CA 1
ATOM 2045 C C . SER A 1 259 ? 1.934 3.896 -11.895 1.00 94.12 259 SER A C 1
ATOM 2047 O O . SER A 1 259 ? 2.686 3.747 -12.863 1.00 94.12 259 SER A O 1
ATOM 2049 N N . PRO A 1 260 ? 0.636 3.522 -11.963 1.00 93.19 260 PRO A N 1
ATOM 2050 C CA . PRO A 1 260 ? 0.075 2.714 -13.054 1.00 93.19 260 PRO A CA 1
ATOM 2051 C C . PRO A 1 260 ? 0.317 3.249 -14.473 1.00 93.19 260 PRO A C 1
ATOM 2053 O O . PRO A 1 260 ? 0.567 2.460 -15.385 1.00 93.19 260 PRO A O 1
ATOM 2056 N N . ALA A 1 261 ? 0.275 4.571 -14.675 1.00 90.81 261 ALA A N 1
ATOM 2057 C CA . ALA A 1 261 ? 0.551 5.185 -15.974 1.00 90.81 261 ALA A CA 1
ATOM 2058 C C . ALA A 1 261 ? 2.020 5.006 -16.392 1.00 90.81 261 ALA A C 1
ATOM 2060 O O . ALA A 1 261 ? 2.286 4.586 -17.517 1.00 90.81 261 ALA A O 1
ATOM 2061 N N . SER A 1 262 ? 2.959 5.256 -15.471 1.00 91.50 262 SER A N 1
ATOM 2062 C CA . SER A 1 262 ? 4.398 5.046 -15.698 1.00 91.50 262 SER A CA 1
ATOM 2063 C C . SER A 1 262 ? 4.704 3.573 -15.962 1.00 91.50 262 SER A C 1
ATOM 2065 O O . SER A 1 262 ? 5.403 3.242 -16.917 1.00 91.50 262 SER A O 1
ATOM 2067 N N . TYR A 1 263 ? 4.111 2.673 -15.172 1.00 93.19 263 TYR A N 1
ATOM 2068 C CA . TYR A 1 263 ? 4.277 1.233 -15.354 1.00 93.19 263 TYR A CA 1
ATOM 2069 C C . TYR A 1 263 ? 3.780 0.761 -16.724 1.00 93.19 263 TYR A C 1
ATOM 2071 O O . TYR A 1 263 ? 4.482 0.016 -17.411 1.00 93.19 263 TYR A O 1
ATOM 2079 N N . ARG A 1 264 ? 2.595 1.221 -17.151 1.00 91.38 264 ARG A N 1
ATOM 2080 C CA . ARG A 1 264 ? 2.049 0.907 -18.477 1.00 91.38 264 ARG A CA 1
ATOM 2081 C C . ARG A 1 264 ? 2.952 1.430 -19.592 1.00 91.38 264 ARG A C 1
ATOM 2083 O O . ARG A 1 264 ? 3.300 0.656 -20.476 1.00 91.38 264 ARG A O 1
ATOM 2090 N N . ALA A 1 265 ? 3.388 2.688 -19.507 1.00 89.94 265 ALA A N 1
ATOM 2091 C CA . ALA A 1 265 ? 4.301 3.277 -20.484 1.00 89.94 265 ALA A CA 1
ATOM 2092 C C . ALA A 1 265 ? 5.617 2.488 -20.592 1.00 89.94 265 ALA A C 1
ATOM 2094 O O . ALA A 1 265 ? 6.066 2.188 -21.693 1.00 89.94 265 ALA A O 1
ATOM 2095 N N . TYR A 1 266 ? 6.195 2.067 -19.464 1.00 89.25 266 TYR A N 1
ATOM 2096 C CA . TYR A 1 266 ? 7.413 1.254 -19.448 1.00 89.25 266 TYR A CA 1
ATOM 2097 C C . TYR A 1 266 ? 7.219 -0.137 -20.074 1.00 89.25 266 TYR A C 1
ATOM 2099 O O . TYR A 1 266 ? 8.099 -0.630 -20.788 1.00 89.25 266 TYR A O 1
ATOM 2107 N N . CYS A 1 267 ? 6.067 -0.776 -19.835 1.00 87.44 267 CYS A N 1
ATOM 2108 C CA . CYS A 1 267 ? 5.708 -2.036 -20.492 1.00 87.44 267 CYS A CA 1
ATOM 2109 C C . CYS A 1 267 ? 5.596 -1.857 -22.011 1.00 87.44 267 CYS A C 1
ATOM 2111 O O . CYS A 1 267 ? 6.161 -2.651 -22.768 1.00 87.44 267 CYS A O 1
ATOM 2113 N N . ASP A 1 268 ? 4.911 -0.800 -22.450 1.00 85.75 268 ASP A N 1
ATOM 2114 C CA . ASP A 1 268 ? 4.719 -0.481 -23.864 1.00 85.75 268 ASP A CA 1
ATOM 2115 C C . ASP A 1 268 ? 6.061 -0.167 -24.542 1.00 85.75 268 ASP A C 1
ATOM 2117 O O . ASP A 1 268 ? 6.356 -0.718 -25.596 1.00 85.75 268 ASP A O 1
ATOM 2121 N N . GLU A 1 269 ? 6.935 0.631 -23.926 1.00 84.00 269 GLU A N 1
ATOM 2122 C CA . GLU A 1 269 ? 8.267 0.928 -24.466 1.00 84.00 269 GLU A CA 1
ATOM 2123 C C . GLU A 1 269 ? 9.149 -0.317 -24.565 1.00 84.00 269 GLU A C 1
ATOM 2125 O O . GLU A 1 269 ? 9.795 -0.532 -25.590 1.00 84.00 269 GLU A O 1
ATOM 2130 N N . THR A 1 270 ? 9.174 -1.160 -23.531 1.00 77.31 270 TH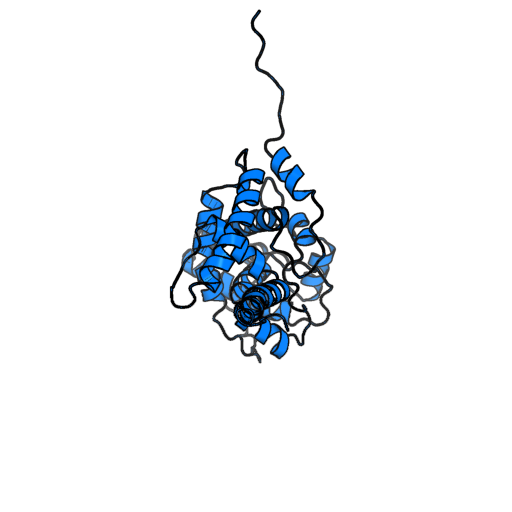R A N 1
ATOM 2131 C CA . THR A 1 270 ? 10.027 -2.360 -23.517 1.00 77.31 270 THR A CA 1
ATOM 2132 C C . THR A 1 270 ? 9.567 -3.379 -24.563 1.00 77.31 270 THR A C 1
ATOM 2134 O O . THR A 1 270 ? 10.390 -3.986 -25.252 1.00 77.31 270 THR A O 1
ATOM 2137 N N . THR A 1 271 ? 8.252 -3.531 -24.741 1.00 67.12 271 THR A N 1
ATOM 2138 C CA . THR A 1 271 ? 7.676 -4.400 -25.778 1.00 67.12 271 THR A CA 1
ATOM 2139 C C . THR A 1 271 ? 7.806 -3.797 -27.185 1.00 67.12 271 THR A C 1
ATOM 2141 O O . THR A 1 271 ? 8.123 -4.515 -28.137 1.00 67.12 271 THR A O 1
ATOM 2144 N N . TRP A 1 272 ? 7.650 -2.477 -27.337 1.00 53.91 272 TRP A N 1
ATOM 2145 C CA . TRP A 1 272 ? 7.773 -1.757 -28.612 1.00 53.91 272 TRP A CA 1
ATOM 2146 C C . TRP A 1 272 ? 9.215 -1.650 -29.118 1.00 53.91 272 TRP A C 1
ATOM 2148 O O . TRP A 1 272 ? 9.465 -1.819 -30.317 1.00 53.91 272 TRP A O 1
ATOM 2158 N N . GLN A 1 273 ? 10.185 -1.405 -28.228 1.00 52.56 273 GLN A N 1
ATOM 2159 C CA . GLN A 1 273 ? 11.612 -1.407 -28.569 1.00 52.56 273 GLN A CA 1
ATOM 2160 C C . GLN A 1 273 ? 12.016 -2.744 -29.195 1.00 52.56 273 GLN A C 1
ATOM 2162 O O . GLN A 1 273 ? 12.801 -2.756 -30.141 1.00 52.56 273 GLN A O 1
ATOM 2167 N N . TRP A 1 274 ? 11.432 -3.859 -28.744 1.00 45.03 274 TRP A N 1
ATOM 2168 C CA . TRP A 1 274 ? 11.643 -5.156 -29.379 1.00 45.03 274 TRP A CA 1
ATOM 2169 C C . TRP A 1 274 ? 10.949 -5.276 -30.736 1.00 45.03 274 TRP A C 1
ATOM 2171 O O . TRP A 1 274 ? 11.607 -5.672 -31.694 1.00 45.03 274 TRP A O 1
ATOM 2181 N N . GLN A 1 275 ? 9.669 -4.897 -30.865 1.00 48.38 275 GLN A N 1
ATOM 2182 C CA . GLN A 1 275 ? 8.981 -4.935 -32.169 1.00 48.38 275 GLN A CA 1
ATOM 2183 C C . GLN A 1 275 ? 9.739 -4.124 -33.233 1.00 48.38 275 GLN A C 1
ATOM 2185 O O . GLN A 1 275 ? 9.818 -4.536 -34.388 1.00 48.38 275 GLN A O 1
ATOM 2190 N N . SER A 1 276 ? 10.360 -3.015 -32.826 1.00 45.16 276 SER A N 1
ATOM 2191 C CA . SER A 1 276 ? 11.193 -2.176 -33.691 1.00 45.16 276 SER A CA 1
ATOM 2192 C C . SER A 1 276 ? 12.591 -2.769 -33.946 1.00 45.16 276 SER A C 1
ATOM 2194 O O . SER A 1 276 ? 13.072 -2.707 -35.074 1.00 45.16 276 SER A O 1
ATOM 2196 N N . ALA A 1 277 ? 13.240 -3.387 -32.950 1.00 43.50 277 ALA A N 1
ATOM 2197 C CA . ALA A 1 277 ? 14.562 -4.015 -33.099 1.00 43.50 277 ALA A CA 1
ATOM 2198 C C . ALA A 1 277 ? 14.521 -5.355 -33.861 1.00 43.50 277 ALA A C 1
ATOM 2200 O O . ALA A 1 277 ? 15.452 -5.685 -34.592 1.00 43.50 277 ALA A O 1
ATOM 2201 N N . ALA A 1 278 ? 13.432 -6.117 -33.740 1.00 41.59 278 ALA A N 1
ATOM 2202 C CA . ALA A 1 278 ? 13.180 -7.332 -34.513 1.00 41.59 278 ALA A CA 1
ATOM 2203 C C . ALA A 1 278 ? 12.779 -7.032 -35.973 1.00 41.59 278 ALA A C 1
ATOM 2205 O O . ALA A 1 278 ? 12.834 -7.926 -36.819 1.00 41.59 278 ALA A O 1
ATOM 2206 N N . ALA A 1 279 ? 12.415 -5.781 -36.286 1.00 37.22 279 ALA A N 1
ATOM 2207 C CA . ALA A 1 279 ? 12.074 -5.329 -37.635 1.00 37.22 279 ALA A CA 1
ATOM 2208 C C . ALA A 1 279 ? 13.289 -4.922 -38.499 1.00 37.22 279 ALA A C 1
ATOM 2210 O O . ALA A 1 279 ? 13.114 -4.667 -39.692 1.00 37.22 279 ALA A O 1
ATOM 2211 N N . GLU A 1 280 ? 14.521 -4.923 -37.970 1.00 41.72 280 GLU A N 1
ATOM 2212 C CA . GLU A 1 280 ? 15.744 -4.696 -38.761 1.00 41.72 280 GLU A CA 1
ATOM 2213 C C . GLU A 1 280 ? 16.679 -5.925 -38.828 1.00 41.72 280 GLU A C 1
ATOM 2215 O O . GLU A 1 280 ? 17.722 -5.957 -38.177 1.00 41.72 280 GLU A O 1
ATOM 2220 N N . PRO A 1 281 ? 16.385 -6.917 -39.696 1.00 38.25 281 PRO A N 1
ATOM 2221 C CA . PRO A 1 281 ? 17.451 -7.752 -40.271 1.00 38.25 281 PRO A CA 1
ATOM 2222 C C . PRO A 1 281 ? 17.689 -7.537 -41.777 1.00 38.25 281 PRO A C 1
ATOM 2224 O O . PRO A 1 281 ? 18.595 -8.155 -42.330 1.00 38.25 281 PRO A O 1
ATOM 2227 N N . TYR A 1 282 ? 16.922 -6.681 -42.471 1.00 36.97 282 TYR A N 1
ATOM 2228 C CA . TYR A 1 282 ? 16.995 -6.568 -43.942 1.00 36.97 282 TYR A CA 1
ATOM 2229 C C . TYR A 1 282 ? 16.954 -5.132 -44.492 1.00 36.97 282 TYR A C 1
ATOM 2231 O O . TYR A 1 282 ? 16.193 -4.826 -45.408 1.00 36.97 282 TYR A O 1
ATOM 2239 N N . ARG A 1 283 ? 17.831 -4.245 -44.009 1.00 39.47 283 ARG A N 1
ATOM 2240 C CA . ARG A 1 283 ? 18.323 -3.139 -44.851 1.00 39.47 283 ARG A CA 1
ATOM 2241 C C . ARG A 1 283 ? 19.687 -3.516 -45.410 1.00 39.47 283 ARG A C 1
ATOM 2243 O O . ARG A 1 283 ? 20.721 -3.239 -44.812 1.00 39.47 283 ARG A O 1
ATOM 2250 N N . THR A 1 284 ? 19.689 -4.166 -46.570 1.00 35.19 284 THR A N 1
ATOM 2251 C CA . THR A 1 284 ? 20.879 -4.175 -47.425 1.00 35.19 284 THR A CA 1
ATOM 2252 C C . THR A 1 284 ? 21.117 -2.754 -47.941 1.00 35.19 284 THR A C 1
ATOM 2254 O O . THR A 1 284 ? 20.150 -2.104 -48.349 1.00 35.19 284 THR A O 1
ATOM 2257 N N . PRO A 1 285 ? 22.362 -2.253 -47.931 1.00 43.97 285 PRO A N 1
ATOM 2258 C CA . PRO A 1 285 ? 22.671 -0.948 -48.493 1.00 43.97 285 PRO A CA 1
ATOM 2259 C C . PRO A 1 285 ? 22.489 -0.999 -50.016 1.00 43.97 285 PRO A C 1
ATOM 2261 O O . PRO A 1 285 ? 23.039 -1.887 -50.667 1.00 43.97 285 PRO A O 1
ATOM 2264 N N . ASN A 1 286 ? 21.713 -0.055 -50.554 1.00 45.00 286 ASN A N 1
ATOM 2265 C CA . ASN A 1 286 ? 21.747 0.322 -51.969 1.00 45.00 286 ASN A CA 1
ATOM 2266 C C . ASN A 1 286 ? 22.610 1.571 -52.127 1.00 45.00 286 ASN A C 1
ATOM 2268 O O . ASN A 1 286 ? 22.488 2.462 -51.253 1.00 45.00 286 ASN A O 1
#

InterPro domains:
  IPR009836 GRDP1/2 domain [PF07173] (184-264)
  IPR009836 GRDP1/2 domain [PTHR34365] (61-269)

=== Feature glossary ===
Legend for the data blocks above and below:

— What the protein is —

Sequence gives the chain of amino acids in standard one-letter code (A=alanine, C=cysteine, …, Y=tyrosine), read N→C. It is the only feature that is directly encoded by the gene; all structural features are derived from the folded form of this sequence.

The annotation block draws on four external resources. InterPro: which protein families and domains the sequence belongs to. GO: standardized terms for what the protein does, what process it participates in, and where in the cell it acts. CATH: which structural fold it has in the CATH hierarchy. Organism: the species of origin.

— Where its atoms are —

Atomic coordinates in PDBx/mmCIF format — the same representation the Protein Data Bank distributes. Each line of the _atom_site loop places one backbone atom in Cartesian space (units: ångströms, origin: arbitrary).

Six rendered views show the 3D structure from the faces of a cube — i.e. along ±x, ±y, ±z. Rendering representation is drawn randomly per protein from cartoon (secondary-structure ribbons), sticks (backbone bonds), or molecular surface; coloring is either N→C rainbow (blue at the N-terminus through red at the C-terminus) or one color per chain.

— Local backbone conformation —

DSSP 8-state secondary structure assigns each residue one of H (α-helix), G (3₁₀-helix), I (π-helix), E (extended β-strand), B (isolated β-bridge), T (hydrogen-bonded turn), S (bend), or '-' (coil). The assignment is computed from backbone hydrogen-bond geometry via the Kabsch–Sander algorithm.

P-SEA three-state annotation labels each residue as helix, strand, or coil based purely on the geometry of the Cα trace. It serves as a fallback when the full backbone (and thus DSSP) is unavailable.

φ (phi) and ψ (psi) are the two rotatable backbone dihedrals per residue: φ is the C(i-1)–N–Cα–C torsion, ψ is the N–Cα–C–N(i+1) torsion, both in degrees on (−180°, 180°]. α-helical residues cluster near (−60°, −45°); β-strand residues near (−120°, +130°). A Ramachandran plot is simply a scatter of (φ, ψ) for every residue.

— Global shape and packing —

Radius of gyration (Rg) is the root-mean-square distance of Cα atoms from their centroid — a single number for overall size and compactness. A globular domain of N residues has Rg ≈ 2.2·N^0.38 Å; an extended or disordered chain has a much larger Rg. The Cα contact count is the number of residue pairs whose Cα atoms are within 8 Å and are more than four positions apart in sequence — a standard proxy for tertiary packing density. The bounding box is the smallest axis-aligned box enclosing all Cα atoms.

Accessible surface area quantifies burial. A residue with SASA near zero is packed into the hydrophobic core; one with SASA >100 Å² sits on the surface. Computed here via the Shrake–Rupley numerical algorithm with a 1.4 Å probe.

The contact map is a binary N×N matrix image: pixel (i, j) is dark where Cα_i and Cα_j are within 8 Å and |i−j|>4. Because the |i−j|>4 filter removes local helical contacts, off-diagonal stripes parallel to the main diagonal indicate parallel β-sheets; stripes perpendicular to it indicate antiparallel β-sheets. The Ramachandran plot scatters every residue's (φ, ψ) pair against the sterically allowed regions. The PAE heatmap renders the predicted-aligned-error matrix.

— Structural neighborhood —

A 3Di character summarizes, for each residue, the relative orientation of the Cα frame of its nearest spatial neighbor. Because it encodes fold topology rather than chemistry, 3Di alignments detect remote structural similarity that sequence alignment misses.

Structural nearest neighbors (via Foldseek easy-search vs the PDB). Reported per hit: target PDB id, E-value, and alignment TM-score. A TM-score above ~0.5 is the conventional threshold for 'same fold'.

— Confidence and disorder —

For AlphaFold models, the B-factor field carries pLDDT — the model's own estimate of local accuracy on a 0–100 scale. Regions with pLDDT<50 should be treated as essentially unmodeled; they often correspond to intrinsically disordered segments.

B-factor (Debye–Waller factor) reflects atomic displacement in the crystal lattice. It is an experimental observable (units Å²), not a prediction; low values mean the atom is pinned down, high values mean it moves or is heterogeneous across the crystal.

Predicted Aligned Error (PAE) is an AlphaFold confidence matrix: entry (i, j) is the expected error in the position of residue j, in ångströms, when the prediction is superimposed on the true structure at residue i. Low PAE within a block of residues means that block is internally rigid and well-predicted; high PAE between two blocks means their relative placement is uncertain even if each block individually is confident.